Protein AF-A0A0S8KGI4-F1 (afdb_monomer_lite)

Secondary structure (DSSP, 8-state):
-HHHHHHHHHHHHHGGGGGHHHH-HHHHHHHHHHHSTT-HHHIIIIII-THHHHHHHHHHHHH-GGG----TTHHHHHHHHTTS-TTT-TT----HHHHHHHHTTT--SSS-------HHHHHHHHHH-GGGHHHHHHHHHHHHHHHHHHHHT--TT-GGGGGHHHHHHHHHHHTTS-HHHHHHHHHHHHHHHHHHHHHHS----------

pLDDT: mean 84.98, std 12.4, range [42.56, 97.88]

Foldseek 3Di:
DLVCQLLVQLCVVPPPVSNVVVPDPVVVVVVCPPPVRRDSCCSCCVVVVLVVVLVLLLCLCVVPVPQADAQQCVLVVCLVCVPPDCVRVVPDDDRVVQVLSCSSVVNDDDVRTDPDFNAQQRNLCNHPNNVRNVVSVVVLVVVVVVVVVCVVPDDPPQLCVLCVVLVVVLSVCRRPGGSSVSVVSCCVVVVVSVVCCVVVPDDDDDDPPDD

Sequence (211 aa):
VFIFTHLYNYRKALGPEGWKAFYSAEVRRSLSFERGVASPVATLLGDYARAQVHAFLLYRLVAFPDEYEPIKGASYGMAVLRFVPRAIWKNKPLNPKVAAGSAIQGYVGISERSKRQYGLAGEAMLNFSYYGIIPAFAVFGMFLGWFRKKLATMAPTDDRFFLLPLLIWACAFTVNMELDNIIFNVLRLGVLPFMVIYFASVKTPFVSSEL

Structure (mmCIF, N/CA/C/O backbone):
data_AF-A0A0S8KGI4-F1
#
_entry.id   AF-A0A0S8KGI4-F1
#
loop_
_atom_site.group_PDB
_atom_site.id
_atom_site.type_symbol
_atom_site.label_atom_id
_atom_site.label_alt_id
_atom_site.label_comp_id
_atom_site.label_asym_id
_atom_site.label_entity_id
_atom_site.label_seq_id
_atom_site.pdbx_PDB_ins_code
_atom_site.Cartn_x
_atom_site.Cartn_y
_atom_site.Cartn_z
_atom_site.occupancy
_atom_site.B_iso_or_equiv
_atom_site.auth_seq_id
_atom_site.auth_comp_id
_atom_site.auth_asym_id
_atom_site.auth_atom_id
_atom_site.pdbx_PDB_model_num
ATOM 1 N N . VAL A 1 1 ? 9.814 -17.239 8.615 1.00 69.19 1 VAL A N 1
ATOM 2 C CA . VAL A 1 1 ? 9.370 -16.370 7.492 1.00 69.19 1 VAL A CA 1
ATOM 3 C C . VAL A 1 1 ? 10.346 -16.421 6.322 1.00 69.19 1 VAL A C 1
ATOM 5 O O . VAL A 1 1 ? 9.934 -16.861 5.264 1.00 69.19 1 VAL A O 1
ATOM 8 N N . PHE A 1 2 ? 11.630 -16.089 6.508 1.00 76.25 2 PHE A N 1
ATOM 9 C CA . PHE A 1 2 ? 12.635 -16.117 5.432 1.00 76.25 2 PHE A CA 1
ATOM 10 C C . PHE A 1 2 ? 12.700 -17.443 4.649 1.00 76.25 2 PHE A C 1
ATOM 12 O O . PHE A 1 2 ? 12.591 -17.433 3.428 1.00 76.25 2 PHE A O 1
ATOM 19 N N . ILE A 1 3 ? 12.795 -18.580 5.351 1.00 80.62 3 ILE A N 1
ATOM 20 C CA . ILE A 1 3 ? 12.836 -19.922 4.735 1.00 80.62 3 ILE A CA 1
ATOM 21 C C . ILE A 1 3 ? 11.607 -20.159 3.852 1.00 80.62 3 ILE A C 1
ATOM 23 O O . ILE A 1 3 ? 11.730 -20.617 2.720 1.00 80.62 3 ILE A O 1
ATOM 27 N N . PHE A 1 4 ? 10.423 -19.797 4.352 1.00 81.31 4 PHE A N 1
ATOM 28 C CA . PHE A 1 4 ? 9.185 -19.920 3.594 1.00 81.31 4 PHE A CA 1
ATOM 29 C C . PHE A 1 4 ? 9.209 -19.037 2.342 1.00 81.31 4 PHE A C 1
ATOM 31 O O . PHE A 1 4 ? 8.949 -19.546 1.262 1.00 81.31 4 PHE A O 1
ATOM 38 N N . THR A 1 5 ? 9.565 -17.753 2.457 1.00 76.19 5 THR A N 1
ATOM 39 C CA . THR A 1 5 ? 9.639 -16.821 1.316 1.00 76.19 5 THR A CA 1
ATOM 40 C C . THR A 1 5 ? 10.623 -17.313 0.255 1.00 76.19 5 THR A C 1
ATOM 42 O O . THR A 1 5 ? 10.292 -17.367 -0.928 1.00 76.19 5 THR A O 1
ATOM 45 N N . HIS A 1 6 ? 11.805 -17.748 0.690 1.00 78.94 6 HIS A N 1
ATOM 46 C CA . HIS A 1 6 ? 12.847 -18.276 -0.180 1.00 78.94 6 HIS A CA 1
ATOM 47 C C . HIS A 1 6 ? 12.374 -19.513 -0.956 1.00 78.94 6 HIS A C 1
ATOM 49 O O . HIS A 1 6 ? 12.499 -19.565 -2.177 1.00 78.94 6 HIS A O 1
ATOM 55 N N . LEU A 1 7 ? 11.769 -20.488 -0.271 1.00 79.88 7 LEU A N 1
ATOM 56 C CA . LEU A 1 7 ? 11.254 -21.701 -0.911 1.00 79.88 7 LEU A CA 1
ATOM 57 C C . LEU A 1 7 ? 10.012 -21.421 -1.775 1.00 79.88 7 LEU A C 1
ATOM 59 O O . LEU A 1 7 ? 9.840 -22.002 -2.846 1.00 79.88 7 LEU A O 1
ATOM 63 N N . TYR A 1 8 ? 9.167 -20.480 -1.359 1.00 78.56 8 TYR A N 1
ATOM 64 C CA . TYR A 1 8 ? 7.980 -20.070 -2.102 1.00 78.56 8 TYR A CA 1
ATOM 65 C C . TYR A 1 8 ? 8.322 -19.411 -3.445 1.00 78.56 8 TYR A C 1
ATOM 67 O O . TYR A 1 8 ? 7.565 -19.563 -4.407 1.00 78.56 8 TYR A O 1
ATOM 75 N N . ASN A 1 9 ? 9.471 -18.739 -3.556 1.00 76.81 9 ASN A N 1
ATOM 76 C CA . ASN A 1 9 ? 9.931 -18.169 -4.824 1.00 76.81 9 ASN A CA 1
ATOM 77 C C . ASN A 1 9 ? 10.143 -19.234 -5.908 1.00 76.81 9 ASN A C 1
ATOM 79 O O . ASN A 1 9 ? 9.780 -18.993 -7.060 1.00 76.81 9 ASN A O 1
ATOM 83 N N . TYR A 1 10 ? 10.592 -20.442 -5.547 1.00 78.75 10 TYR A N 1
ATOM 84 C CA . TYR A 1 10 ? 10.676 -21.567 -6.486 1.00 78.75 10 TYR A CA 1
ATOM 85 C C . TYR A 1 10 ? 9.293 -21.980 -6.998 1.00 78.75 10 TYR A C 1
ATOM 87 O O . TYR A 1 10 ? 9.090 -22.103 -8.206 1.00 78.75 10 TYR A O 1
ATOM 95 N N . ARG A 1 11 ? 8.304 -22.108 -6.102 1.00 82.31 11 ARG A N 1
ATOM 96 C CA . ARG A 1 11 ? 6.903 -22.376 -6.477 1.00 82.31 11 ARG A CA 1
ATOM 97 C C . ARG A 1 11 ? 6.327 -21.272 -7.361 1.00 82.31 11 ARG A C 1
ATOM 99 O O . ARG A 1 11 ? 5.576 -21.546 -8.291 1.00 82.31 11 ARG A O 1
ATOM 106 N N . LYS A 1 12 ? 6.638 -20.009 -7.070 1.00 74.81 12 LYS A N 1
ATOM 107 C CA . LYS A 1 12 ? 6.145 -18.859 -7.840 1.00 74.81 12 LYS A CA 1
ATOM 108 C C . LYS A 1 12 ? 6.751 -18.809 -9.246 1.00 74.81 12 LYS A C 1
ATOM 110 O O . LYS A 1 12 ? 6.055 -18.409 -10.174 1.00 74.81 12 LYS A O 1
ATOM 115 N N . ALA A 1 13 ? 8.009 -19.218 -9.399 1.00 72.38 13 ALA A N 1
ATOM 116 C CA . ALA A 1 13 ? 8.719 -19.223 -10.675 1.00 72.38 13 ALA A CA 1
ATOM 117 C C . ALA A 1 13 ? 8.385 -20.437 -11.561 1.00 72.38 13 ALA A C 1
ATOM 119 O O . ALA A 1 13 ? 8.338 -20.297 -12.780 1.00 72.38 13 ALA A O 1
ATOM 120 N N . LEU A 1 14 ? 8.157 -21.612 -10.963 1.00 71.00 14 LEU A N 1
ATOM 121 C CA . LEU A 1 14 ? 8.025 -22.892 -11.679 1.00 71.00 14 LEU A CA 1
ATOM 122 C C . LEU A 1 14 ? 6.639 -23.535 -11.567 1.00 71.00 14 LEU A C 1
ATOM 124 O O . LEU A 1 14 ? 6.414 -24.628 -12.081 1.00 71.00 14 LEU A O 1
ATOM 128 N N . GLY A 1 15 ? 5.702 -22.888 -10.877 1.00 76.25 15 GLY A N 1
ATOM 129 C CA . GLY A 1 15 ? 4.387 -23.463 -10.635 1.00 76.25 15 GLY A CA 1
ATOM 130 C C . GLY A 1 15 ? 4.468 -24.701 -9.726 1.00 76.25 15 GLY A C 1
ATOM 131 O O . GLY A 1 15 ? 5.238 -24.696 -8.760 1.00 76.25 15 GLY A O 1
ATOM 132 N N . PRO A 1 16 ? 3.668 -25.752 -9.980 1.00 80.56 16 PRO A N 1
ATOM 133 C CA . PRO A 1 16 ? 3.627 -26.951 -9.136 1.00 80.56 16 PRO A CA 1
ATOM 134 C C . PRO A 1 16 ? 4.983 -27.660 -8.990 1.00 80.56 16 PRO A C 1
ATOM 136 O O . PRO A 1 16 ? 5.306 -28.149 -7.911 1.00 80.56 16 PRO A O 1
ATOM 139 N N . GLU A 1 17 ? 5.821 -27.648 -10.027 1.00 78.00 17 GLU A N 1
ATOM 140 C CA . GLU A 1 17 ? 7.142 -28.294 -10.008 1.00 78.00 17 GLU A CA 1
ATOM 141 C C . GLU A 1 17 ? 8.118 -27.639 -9.019 1.00 78.00 17 GLU A C 1
ATOM 143 O O . GLU A 1 17 ? 9.028 -28.286 -8.501 1.00 78.00 17 GLU A O 1
ATOM 148 N N . GLY A 1 18 ? 7.889 -26.368 -8.670 1.00 77.00 18 GLY A N 1
ATOM 149 C CA . GLY A 1 18 ? 8.700 -25.649 -7.691 1.00 77.00 18 GLY A CA 1
ATOM 150 C C . GLY A 1 18 ? 8.607 -26.207 -6.266 1.00 77.00 18 GLY A C 1
ATOM 151 O O . GLY A 1 18 ? 9.462 -25.891 -5.442 1.00 77.00 18 GLY A O 1
ATOM 152 N N . TRP A 1 19 ? 7.635 -27.079 -5.965 1.00 83.94 19 TRP A N 1
ATOM 153 C CA . TRP A 1 19 ? 7.581 -27.789 -4.682 1.00 83.94 19 TRP A CA 1
ATOM 154 C C . TRP A 1 19 ? 8.764 -28.737 -4.481 1.00 83.94 19 TRP A C 1
ATOM 156 O O . TRP A 1 19 ? 9.194 -28.930 -3.346 1.00 83.94 19 TRP A O 1
ATOM 166 N N . LYS A 1 20 ? 9.361 -29.256 -5.564 1.00 84.38 20 LYS A N 1
ATOM 167 C CA . LYS A 1 20 ? 10.558 -30.111 -5.501 1.00 84.38 20 LYS A CA 1
ATOM 168 C C . LYS A 1 20 ? 11.751 -29.412 -4.850 1.00 84.38 20 LYS A C 1
ATOM 170 O O . LYS A 1 20 ? 12.583 -30.063 -4.222 1.00 84.38 20 LYS A O 1
ATOM 175 N N . ALA A 1 21 ? 11.793 -28.080 -4.898 1.00 79.94 21 ALA A N 1
ATOM 176 C CA . ALA A 1 21 ? 12.817 -27.284 -4.232 1.00 79.94 21 ALA A CA 1
ATOM 177 C C . ALA A 1 21 ? 12.737 -27.333 -2.695 1.00 79.94 21 ALA A C 1
ATOM 179 O O . ALA A 1 21 ? 13.708 -26.964 -2.037 1.00 79.94 21 ALA A O 1
ATOM 180 N N . PHE A 1 22 ? 11.631 -27.793 -2.094 1.00 82.75 22 PHE A N 1
ATOM 181 C CA . PHE A 1 22 ? 11.536 -27.956 -0.637 1.00 82.75 22 PHE A CA 1
ATOM 182 C C . PHE A 1 22 ? 12.369 -29.146 -0.149 1.00 82.75 22 PHE A C 1
ATOM 184 O O . PHE A 1 22 ? 13.014 -29.050 0.894 1.00 82.75 22 PHE A O 1
ATOM 191 N N . TYR A 1 23 ? 12.428 -30.227 -0.927 1.00 86.38 23 TYR A N 1
ATOM 192 C CA . TYR A 1 23 ? 13.055 -31.487 -0.516 1.00 86.38 23 TYR A CA 1
ATOM 193 C C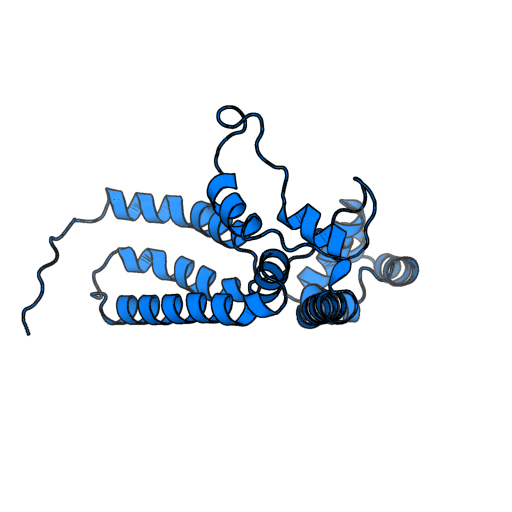 . TYR A 1 23 ? 14.275 -31.903 -1.352 1.00 86.38 23 TYR A C 1
ATOM 195 O O . TYR A 1 23 ? 15.016 -32.776 -0.914 1.00 86.38 23 TYR A O 1
ATOM 203 N N . SER A 1 24 ? 14.566 -31.257 -2.488 1.00 83.44 24 SER A N 1
ATOM 204 C CA . SER A 1 24 ? 15.774 -31.530 -3.284 1.00 83.44 24 SER A CA 1
ATOM 205 C C . SER A 1 24 ? 16.757 -30.355 -3.285 1.00 83.44 24 SER A C 1
ATOM 207 O O . SER A 1 24 ? 16.462 -29.258 -3.766 1.00 83.44 24 SER A O 1
ATOM 209 N N . ALA A 1 25 ? 17.964 -30.594 -2.764 1.00 80.62 25 ALA A N 1
ATOM 210 C CA . ALA A 1 25 ? 19.067 -29.631 -2.801 1.00 80.62 25 ALA A CA 1
ATOM 211 C C . ALA A 1 25 ? 19.641 -29.436 -4.215 1.00 80.62 25 ALA A C 1
ATOM 213 O O . ALA A 1 25 ? 20.129 -28.354 -4.539 1.00 80.62 25 ALA A O 1
ATOM 214 N N . GLU A 1 26 ? 19.543 -30.458 -5.060 1.00 79.38 26 GLU A N 1
ATOM 215 C CA . GLU A 1 26 ? 20.011 -30.441 -6.446 1.00 79.38 26 GLU A CA 1
ATOM 216 C C . GLU A 1 26 ? 19.125 -29.557 -7.331 1.00 79.38 26 GLU A C 1
ATOM 218 O O . GLU A 1 26 ? 19.624 -28.722 -8.089 1.00 79.38 26 GLU A O 1
ATOM 223 N N . VAL A 1 27 ? 17.806 -29.634 -7.131 1.00 75.19 27 VAL A N 1
ATOM 224 C CA . VAL A 1 27 ? 16.827 -28.733 -7.758 1.00 75.19 27 VAL A CA 1
ATOM 225 C C . VAL A 1 27 ? 17.090 -27.283 -7.339 1.00 75.19 27 VAL A C 1
ATOM 227 O O . VAL A 1 27 ? 17.101 -26.388 -8.178 1.00 75.19 27 VAL A O 1
ATOM 230 N N . ARG A 1 28 ? 17.398 -27.021 -6.060 1.00 78.88 28 ARG A N 1
ATOM 231 C CA . ARG A 1 28 ? 17.759 -25.662 -5.610 1.00 78.88 28 ARG A CA 1
ATOM 232 C C . ARG A 1 28 ? 19.034 -25.136 -6.277 1.00 78.88 28 ARG A C 1
ATOM 234 O O . ARG A 1 28 ? 19.069 -23.965 -6.656 1.00 78.88 28 ARG A O 1
ATOM 241 N N . ARG A 1 29 ? 20.070 -25.971 -6.427 1.00 74.19 29 ARG A N 1
ATOM 242 C CA . ARG A 1 29 ? 21.352 -25.572 -7.040 1.00 74.19 29 ARG A CA 1
ATOM 243 C C . ARG A 1 29 ? 21.228 -25.291 -8.535 1.00 74.19 29 ARG A C 1
ATOM 245 O O . ARG A 1 29 ? 21.641 -24.218 -8.963 1.00 74.19 29 ARG A O 1
ATOM 252 N N . SER A 1 30 ? 20.632 -26.208 -9.295 1.00 70.69 30 SER A N 1
ATOM 253 C CA . SER A 1 30 ? 20.430 -26.051 -10.746 1.00 70.69 30 SER A CA 1
ATOM 254 C C . SER A 1 30 ? 19.624 -24.789 -11.071 1.00 70.69 30 SER A C 1
ATOM 256 O O . SER A 1 30 ? 20.034 -23.965 -11.884 1.00 70.69 30 SER A O 1
ATOM 258 N N . LEU A 1 31 ? 18.534 -24.558 -10.337 1.00 65.94 31 LEU A N 1
ATOM 259 C CA . LEU A 1 31 ? 17.631 -23.433 -10.581 1.00 65.94 31 LEU A CA 1
ATOM 260 C C . LEU A 1 31 ? 18.152 -22.079 -10.083 1.00 65.94 31 LEU A C 1
ATO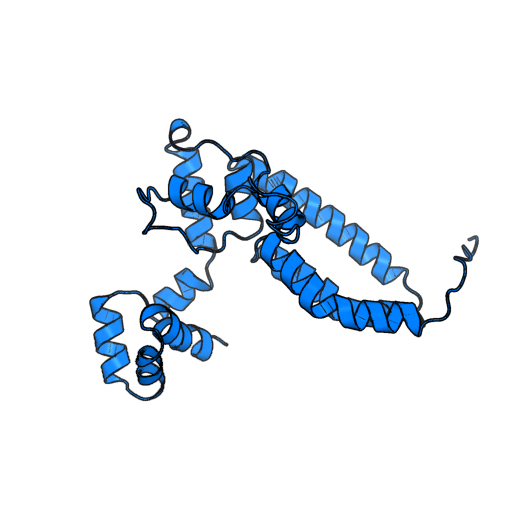M 262 O O . LEU A 1 31 ? 17.816 -21.041 -10.658 1.00 65.94 31 LEU A O 1
ATOM 266 N N . SER A 1 32 ? 18.957 -22.066 -9.015 1.00 64.12 32 SER A N 1
ATOM 267 C CA . SER A 1 32 ? 19.620 -20.837 -8.559 1.00 64.12 32 SER A CA 1
ATOM 268 C C . SER A 1 32 ? 20.620 -20.328 -9.596 1.00 64.12 32 SER A C 1
ATOM 270 O O . SER A 1 32 ? 20.739 -19.116 -9.772 1.00 64.12 32 SER A O 1
ATOM 272 N N . PHE A 1 33 ? 21.301 -21.247 -10.286 1.00 56.72 33 PHE A N 1
ATOM 273 C CA . PHE A 1 33 ? 22.335 -20.940 -11.270 1.00 56.72 33 PHE A CA 1
ATOM 274 C C . PHE A 1 33 ? 21.750 -20.504 -12.621 1.00 56.72 33 PHE A C 1
ATOM 276 O O . PHE A 1 33 ? 22.180 -19.496 -13.168 1.00 56.72 33 PHE A O 1
ATOM 283 N N . GLU A 1 34 ? 20.724 -21.194 -13.131 1.00 56.53 34 GLU A N 1
ATOM 284 C CA . GLU A 1 34 ? 20.170 -20.901 -14.464 1.00 56.53 34 GLU A CA 1
ATOM 285 C C . GLU A 1 34 ? 19.343 -19.613 -14.546 1.00 56.53 34 GLU A C 1
ATOM 287 O O . GLU A 1 34 ? 19.206 -19.042 -15.626 1.00 56.53 34 GLU A O 1
ATOM 292 N N . ARG A 1 35 ? 18.730 -19.164 -13.441 1.00 55.16 35 ARG A N 1
ATOM 293 C CA . ARG A 1 35 ? 17.744 -18.069 -13.503 1.00 55.16 35 ARG A CA 1
ATOM 294 C C . ARG A 1 35 ? 17.973 -16.925 -12.528 1.00 55.16 35 ARG A C 1
ATOM 296 O O . ARG A 1 35 ? 17.282 -15.922 -12.648 1.00 55.16 35 ARG A O 1
ATOM 303 N N . GLY A 1 36 ? 18.859 -17.044 -11.535 1.00 57.47 36 GLY A N 1
ATOM 304 C CA . GLY A 1 36 ? 19.086 -15.992 -10.525 1.00 57.47 36 GLY A CA 1
ATOM 305 C C . GLY A 1 36 ? 17.866 -15.638 -9.649 1.00 57.47 36 GLY A C 1
ATOM 306 O O . GLY A 1 36 ? 17.954 -14.780 -8.774 1.00 57.47 36 GLY A O 1
ATOM 307 N N . VAL A 1 37 ? 16.723 -16.307 -9.845 1.00 55.19 37 VAL A N 1
ATOM 308 C CA . VAL A 1 37 ? 15.406 -15.955 -9.277 1.00 55.19 37 VAL A CA 1
ATOM 309 C C . VAL A 1 37 ? 15.239 -16.418 -7.823 1.00 55.19 37 VAL A C 1
ATOM 311 O O . VAL A 1 37 ? 14.332 -15.963 -7.132 1.00 55.19 37 VAL A O 1
ATOM 314 N N . ALA A 1 38 ? 16.107 -17.301 -7.325 1.00 61.75 38 ALA A N 1
ATOM 315 C CA . ALA A 1 38 ? 15.880 -17.976 -6.049 1.00 61.75 38 ALA A CA 1
ATOM 316 C C . ALA A 1 38 ? 17.142 -18.137 -5.186 1.00 61.75 38 ALA A C 1
ATOM 318 O O . ALA A 1 38 ? 17.273 -19.108 -4.448 1.00 61.75 38 ALA A O 1
ATOM 319 N N . SER A 1 39 ? 18.067 -17.175 -5.245 1.00 70.81 39 SER A N 1
ATOM 320 C CA . SER A 1 39 ? 19.171 -17.084 -4.279 1.00 70.81 39 SER A CA 1
ATOM 321 C C . SER A 1 39 ? 18.675 -16.525 -2.930 1.00 70.81 39 SER A C 1
ATOM 323 O O . SER A 1 39 ? 17.783 -15.667 -2.916 1.00 70.81 39 SER A O 1
ATOM 325 N N . PRO A 1 40 ? 19.247 -16.946 -1.782 1.00 71.31 40 PRO A N 1
ATOM 326 C CA . PRO A 1 40 ? 19.012 -16.300 -0.488 1.00 71.31 40 PRO A CA 1
ATOM 327 C C . PRO A 1 40 ? 19.258 -14.788 -0.544 1.00 71.31 40 PRO A C 1
ATOM 329 O O . PRO A 1 40 ? 18.479 -14.015 0.009 1.00 71.31 40 PRO A O 1
ATOM 332 N N . VAL A 1 41 ? 20.284 -14.370 -1.295 1.00 71.38 41 VAL A N 1
ATOM 333 C CA . VAL A 1 41 ? 20.623 -12.960 -1.528 1.00 71.38 41 VAL A CA 1
ATOM 334 C C . VAL A 1 41 ? 19.541 -12.272 -2.353 1.00 71.38 41 VAL A C 1
ATOM 336 O O . VAL A 1 41 ? 19.094 -11.198 -1.979 1.00 71.38 41 VAL A O 1
ATOM 339 N N . ALA A 1 42 ? 19.051 -12.906 -3.421 1.00 67.81 42 ALA A N 1
ATOM 340 C CA . ALA A 1 42 ? 17.948 -12.366 -4.219 1.00 67.81 42 ALA A CA 1
ATOM 341 C C . ALA A 1 42 ? 16.642 -12.264 -3.409 1.00 67.81 42 ALA A C 1
ATOM 343 O O . ALA A 1 42 ? 15.868 -11.336 -3.602 1.00 67.81 42 ALA A O 1
ATOM 344 N N . THR A 1 43 ? 16.415 -13.172 -2.456 1.00 69.88 43 THR A N 1
ATOM 345 C CA . THR A 1 43 ? 15.257 -13.108 -1.550 1.00 69.88 43 THR A CA 1
ATOM 346 C C . THR A 1 43 ? 15.418 -11.963 -0.540 1.00 69.88 43 THR A C 1
ATOM 348 O O . THR A 1 43 ? 14.503 -11.168 -0.355 1.00 69.88 43 THR A O 1
ATOM 351 N N . LEU A 1 44 ? 16.592 -11.827 0.088 1.00 68.94 44 LEU A N 1
ATOM 352 C CA . LEU A 1 44 ? 16.890 -10.740 1.032 1.00 68.94 44 LEU A CA 1
ATOM 353 C C . LEU A 1 44 ? 16.879 -9.362 0.360 1.00 68.94 44 LEU A C 1
ATOM 355 O O . LEU A 1 44 ? 16.254 -8.431 0.854 1.00 68.94 44 LEU A O 1
ATOM 359 N N . LEU A 1 45 ? 17.548 -9.223 -0.777 1.00 66.25 45 LEU A N 1
ATOM 360 C CA . LEU A 1 45 ? 17.699 -7.940 -1.454 1.00 66.25 45 LEU A CA 1
ATOM 361 C C . LEU A 1 45 ? 16.525 -7.611 -2.383 1.00 66.25 45 LEU A C 1
ATOM 363 O O . LEU A 1 45 ? 16.157 -6.452 -2.509 1.00 66.25 45 LEU A O 1
ATOM 367 N N . GLY A 1 46 ? 15.904 -8.608 -3.008 1.00 63.16 46 GLY A N 1
ATOM 368 C CA . GLY A 1 46 ? 14.782 -8.396 -3.921 1.00 63.16 46 GLY A CA 1
ATOM 369 C C . GLY A 1 46 ? 13.434 -8.290 -3.209 1.00 63.16 46 GLY A C 1
ATOM 370 O O . GLY A 1 46 ? 12.683 -7.341 -3.448 1.00 63.16 46 GLY A O 1
ATOM 371 N N . ASP A 1 47 ? 13.112 -9.245 -2.329 1.00 63.22 47 ASP A N 1
ATOM 372 C CA . ASP A 1 47 ? 11.799 -9.282 -1.671 1.00 63.22 47 ASP A CA 1
ATOM 373 C C . ASP A 1 47 ? 11.757 -8.456 -0.382 1.00 63.22 47 ASP A C 1
ATOM 375 O O . ASP A 1 47 ? 10.744 -7.798 -0.128 1.00 63.22 47 ASP A O 1
ATOM 379 N N . TYR A 1 48 ? 12.838 -8.456 0.411 1.00 59.72 48 TYR A N 1
ATOM 380 C CA . TYR A 1 48 ? 12.889 -7.703 1.671 1.00 59.72 48 TYR A CA 1
ATOM 381 C C . TYR A 1 48 ? 13.457 -6.283 1.516 1.00 59.72 48 TYR A C 1
ATOM 383 O O . TYR A 1 48 ? 12.950 -5.369 2.167 1.00 59.72 48 TYR A O 1
ATOM 391 N N . ALA A 1 49 ? 14.436 -6.041 0.636 1.00 61.72 49 ALA A N 1
ATOM 392 C CA . ALA A 1 49 ? 14.973 -4.695 0.418 1.00 61.72 49 ALA A CA 1
ATOM 393 C C . ALA A 1 49 ? 14.228 -3.954 -0.710 1.00 61.72 49 ALA A C 1
ATOM 395 O O . ALA A 1 49 ? 14.705 -3.788 -1.831 1.00 61.72 49 ALA A O 1
ATOM 396 N N . ARG A 1 50 ? 13.050 -3.405 -0.378 1.00 74.38 50 ARG A N 1
ATOM 397 C CA . ARG A 1 50 ? 12.297 -2.479 -1.257 1.00 74.38 50 ARG A CA 1
ATOM 398 C C . ARG A 1 50 ? 13.118 -1.279 -1.743 1.00 74.38 50 ARG A C 1
ATOM 400 O O . ARG A 1 50 ? 12.806 -0.713 -2.790 1.00 74.38 50 ARG A O 1
ATOM 407 N N . ALA A 1 51 ? 14.192 -0.953 -1.025 1.00 77.00 51 ALA A N 1
ATOM 408 C CA . ALA A 1 51 ? 15.148 0.089 -1.365 1.00 77.00 51 ALA A CA 1
ATOM 409 C C . ALA A 1 51 ? 15.697 -0.030 -2.796 1.00 77.00 51 ALA A C 1
ATOM 411 O O . ALA A 1 51 ? 15.866 0.994 -3.443 1.00 77.00 51 ALA A O 1
ATOM 412 N N . GLN A 1 52 ? 15.916 -1.239 -3.332 1.00 78.75 52 GLN A N 1
ATOM 413 C CA . GLN A 1 52 ? 16.435 -1.390 -4.700 1.00 78.75 52 GLN A CA 1
ATOM 414 C C . GLN A 1 52 ? 15.427 -0.936 -5.758 1.00 78.75 52 GLN A C 1
ATOM 416 O O . GLN A 1 52 ? 15.781 -0.222 -6.694 1.00 78.75 52 GLN A O 1
ATOM 421 N N . VAL A 1 53 ? 14.154 -1.312 -5.596 1.00 84.56 53 VAL A N 1
ATOM 422 C CA . VAL A 1 53 ? 13.088 -0.887 -6.512 1.00 84.56 53 VAL A CA 1
ATOM 423 C C . VAL A 1 53 ? 12.883 0.621 -6.407 1.00 84.56 53 VAL A C 1
ATOM 425 O O . VAL A 1 53 ? 12.753 1.284 -7.429 1.00 84.56 53 VAL A O 1
ATOM 428 N N . HIS A 1 54 ? 12.892 1.177 -5.193 1.00 90.31 54 HIS A N 1
ATOM 429 C CA . HIS A 1 54 ? 12.761 2.622 -4.990 1.00 90.31 54 HIS A CA 1
ATOM 430 C C . HIS A 1 54 ? 13.942 3.404 -5.563 1.00 90.31 54 HIS A C 1
ATOM 432 O O . HIS A 1 54 ? 13.717 4.401 -6.238 1.00 90.31 54 HIS A O 1
ATOM 438 N N . ALA A 1 55 ? 15.172 2.930 -5.361 1.00 90.06 55 ALA A N 1
ATOM 439 C CA . ALA A 1 55 ? 16.372 3.539 -5.926 1.00 90.06 55 ALA A CA 1
ATOM 440 C C . ALA A 1 55 ? 16.349 3.503 -7.457 1.00 90.06 55 ALA A C 1
ATOM 442 O O . ALA A 1 55 ? 16.662 4.503 -8.093 1.00 90.06 55 ALA A O 1
ATOM 443 N N . PHE A 1 56 ? 15.913 2.389 -8.054 1.00 90.12 56 PHE A N 1
ATOM 444 C CA . PHE A 1 56 ? 15.761 2.287 -9.503 1.00 90.12 56 PHE A CA 1
ATOM 445 C C . PHE A 1 56 ? 14.683 3.236 -10.045 1.00 90.12 56 PHE A C 1
ATOM 447 O O . PHE A 1 56 ? 14.917 3.910 -11.045 1.00 90.12 56 PHE A O 1
ATOM 454 N N . LEU A 1 57 ? 13.517 3.318 -9.388 1.00 92.56 57 LEU A N 1
ATOM 455 C CA . LEU A 1 57 ? 12.472 4.275 -9.768 1.00 92.56 57 LEU A CA 1
ATOM 456 C C . LEU A 1 57 ? 13.002 5.708 -9.705 1.00 92.56 57 LEU A C 1
ATOM 458 O O . LEU A 1 57 ? 12.853 6.450 -10.668 1.00 92.56 57 LEU A O 1
ATOM 462 N N . LEU A 1 58 ? 13.652 6.073 -8.600 1.00 94.62 58 LEU A N 1
ATOM 463 C CA . LEU A 1 58 ? 14.224 7.402 -8.421 1.00 94.62 58 LEU A CA 1
ATOM 464 C C . LEU A 1 58 ? 15.279 7.704 -9.490 1.00 94.62 58 LEU A C 1
ATOM 466 O O . LEU A 1 58 ? 15.227 8.761 -10.106 1.00 94.62 58 LEU A O 1
ATOM 470 N N . TYR A 1 59 ? 16.183 6.759 -9.760 1.00 94.44 59 TYR A N 1
ATOM 471 C CA . TYR A 1 59 ? 17.174 6.879 -10.826 1.00 94.44 59 TYR A CA 1
ATOM 472 C C . TYR A 1 59 ? 16.515 7.151 -12.181 1.00 94.44 59 TYR A C 1
ATOM 474 O O . TYR A 1 59 ? 16.898 8.103 -12.853 1.00 94.44 59 TYR A O 1
ATOM 482 N N . ARG A 1 60 ? 15.495 6.373 -12.565 1.00 93.62 60 ARG A N 1
ATOM 483 C CA . ARG A 1 60 ? 14.790 6.567 -13.842 1.00 93.62 60 ARG A CA 1
ATOM 484 C C . ARG A 1 60 ? 14.097 7.925 -13.916 1.00 93.62 60 ARG A C 1
ATOM 486 O O . ARG A 1 60 ? 14.221 8.598 -14.928 1.00 93.62 60 ARG A O 1
ATOM 493 N N . LEU A 1 61 ? 13.434 8.344 -12.839 1.00 94.62 61 LEU A N 1
ATOM 494 C CA . LEU A 1 61 ? 12.729 9.629 -12.774 1.00 94.62 61 LEU A CA 1
ATOM 495 C C . LEU A 1 61 ? 13.664 10.843 -12.815 1.00 94.62 61 LEU A C 1
ATOM 497 O O . LEU A 1 61 ? 13.245 11.905 -13.263 1.00 94.62 61 LEU A O 1
ATOM 501 N N . VAL A 1 62 ? 14.896 10.707 -12.319 1.00 95.69 62 VAL A N 1
ATOM 502 C CA . VAL A 1 62 ? 15.872 11.806 -12.257 1.00 95.69 62 VAL A CA 1
ATOM 503 C C . VAL A 1 62 ? 16.758 11.849 -13.499 1.00 95.69 62 VAL A C 1
ATOM 505 O O . VAL A 1 62 ? 16.989 12.923 -14.040 1.00 95.69 62 VAL A O 1
ATOM 508 N N . ALA A 1 63 ? 17.267 10.701 -13.951 1.00 95.31 63 ALA A N 1
ATOM 509 C CA . ALA A 1 63 ? 18.182 10.632 -15.089 1.00 95.31 63 ALA A CA 1
ATOM 510 C C . ALA A 1 63 ? 17.458 10.732 -16.440 1.00 95.31 63 ALA A C 1
ATOM 512 O O . ALA A 1 63 ? 18.047 11.208 -17.405 1.00 95.31 63 ALA A O 1
ATOM 513 N N . PHE A 1 64 ? 16.195 10.297 -16.502 1.00 93.75 64 PHE A N 1
ATOM 514 C CA . PHE A 1 64 ? 15.393 10.259 -17.727 1.00 93.75 64 PHE A CA 1
ATOM 515 C C . PHE A 1 64 ? 13.987 10.840 -17.485 1.00 93.75 64 PHE A C 1
ATOM 517 O O . PHE A 1 64 ? 12.990 10.124 -17.619 1.00 93.75 64 PHE A O 1
ATOM 524 N N . PRO A 1 65 ? 13.878 12.125 -17.097 1.00 90.69 65 PRO A N 1
ATOM 525 C CA . PRO A 1 65 ? 12.600 12.732 -16.715 1.00 90.69 65 PRO A CA 1
ATOM 526 C C . PRO A 1 65 ? 11.565 12.722 -17.850 1.00 90.69 65 PRO A C 1
ATOM 528 O O . PRO A 1 65 ? 10.371 12.619 -17.578 1.00 90.69 65 PRO A O 1
ATOM 531 N N . ASP A 1 66 ? 12.015 12.759 -19.106 1.00 91.56 66 ASP A N 1
ATOM 532 C CA . ASP A 1 66 ? 11.148 12.786 -20.290 1.00 91.56 66 ASP A CA 1
ATOM 533 C C . ASP A 1 66 ? 10.685 11.389 -20.748 1.00 91.56 66 ASP A C 1
ATOM 535 O O . ASP A 1 66 ? 9.806 11.272 -21.600 1.00 91.56 66 ASP A O 1
ATOM 539 N N . GLU A 1 67 ? 11.239 10.306 -20.186 1.00 89.69 67 GLU A N 1
ATOM 540 C CA . GLU A 1 67 ? 10.897 8.928 -20.578 1.00 89.69 67 GLU A CA 1
ATOM 541 C C . GLU A 1 67 ? 9.694 8.346 -19.815 1.00 89.69 67 GLU A C 1
ATOM 543 O O . GLU A 1 67 ? 9.229 7.247 -20.129 1.00 89.69 67 GLU A O 1
ATOM 548 N N . TYR A 1 68 ? 9.182 9.043 -18.796 1.00 92.19 68 TYR A N 1
ATOM 549 C CA . TYR A 1 68 ? 8.067 8.566 -17.981 1.00 92.19 68 TYR A CA 1
ATOM 550 C C . TYR A 1 68 ? 7.072 9.679 -17.650 1.00 92.19 68 TYR A C 1
ATOM 552 O O . TYR A 1 68 ? 7.397 10.624 -16.935 1.00 92.19 68 TYR A O 1
ATOM 560 N N . GLU A 1 69 ? 5.816 9.512 -18.074 1.00 92.94 69 GLU A N 1
ATOM 561 C CA . GLU A 1 69 ? 4.725 10.390 -17.648 1.00 92.94 69 GLU A CA 1
ATOM 562 C C . GLU A 1 69 ? 4.052 9.847 -16.369 1.00 92.94 69 GLU A C 1
ATOM 564 O O . GLU A 1 69 ? 3.536 8.721 -16.367 1.00 92.94 69 GLU A O 1
ATOM 569 N N . PRO A 1 70 ? 3.995 10.629 -15.272 1.00 94.69 70 PRO A N 1
ATOM 570 C CA . PRO A 1 70 ? 3.285 10.229 -14.064 1.00 94.69 70 PRO A CA 1
ATOM 571 C C . PRO A 1 70 ? 1.787 10.015 -14.303 1.00 94.69 70 PRO A C 1
ATOM 573 O O . PRO A 1 70 ? 1.129 10.791 -14.993 1.00 94.69 70 PRO A O 1
ATOM 576 N N . ILE A 1 71 ? 1.208 9.005 -13.647 1.00 94.94 71 ILE A N 1
ATOM 577 C CA . ILE A 1 71 ? -0.204 8.622 -13.848 1.00 94.94 71 ILE A CA 1
ATOM 578 C C . ILE A 1 71 ? -1.212 9.417 -12.992 1.00 94.94 71 ILE A C 1
ATOM 580 O O . ILE A 1 71 ? -2.370 9.016 -12.872 1.00 94.94 71 ILE A O 1
ATOM 584 N N . LYS A 1 72 ? -0.787 10.529 -12.379 1.00 95.38 72 LYS A N 1
ATOM 585 C CA . LYS A 1 72 ? -1.625 11.576 -11.751 1.00 95.38 72 LYS A CA 1
ATOM 586 C C . LYS A 1 72 ? -2.702 11.060 -10.782 1.00 95.38 72 LYS A C 1
ATOM 588 O O . LYS A 1 72 ? -3.822 11.558 -10.755 1.00 95.38 72 LYS A O 1
ATOM 593 N N . GLY A 1 73 ? -2.383 10.051 -9.975 1.00 94.88 73 GLY A N 1
ATOM 594 C CA . GLY A 1 73 ? -3.297 9.492 -8.970 1.00 94.88 73 GLY A CA 1
ATOM 595 C C . GLY A 1 73 ? -4.153 8.318 -9.456 1.00 94.88 73 GLY A C 1
ATOM 596 O O . GLY A 1 73 ? -4.945 7.775 -8.681 1.00 94.88 73 GLY A O 1
ATOM 597 N N . ALA A 1 74 ? -4.001 7.883 -10.712 1.00 94.12 74 ALA A N 1
ATOM 598 C CA . ALA A 1 74 ? -4.809 6.809 -11.282 1.00 94.12 74 ALA A CA 1
ATOM 599 C C . ALA A 1 74 ? -4.681 5.481 -10.520 1.00 94.12 74 ALA A C 1
ATOM 601 O O . ALA A 1 74 ? -5.655 4.726 -10.471 1.00 94.12 74 ALA A O 1
ATOM 602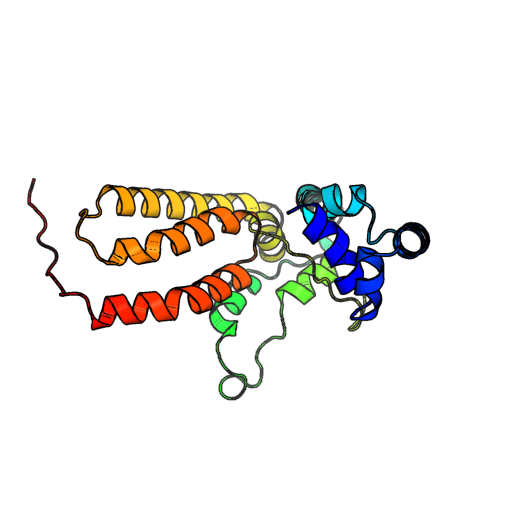 N N . SER A 1 75 ? -3.528 5.172 -9.904 1.00 93.81 75 SER A N 1
ATOM 603 C CA . SER A 1 75 ? -3.421 3.947 -9.096 1.00 93.81 75 SER A CA 1
ATOM 604 C C . SER A 1 75 ? -4.270 4.031 -7.826 1.00 93.81 75 SER A C 1
ATOM 606 O O . SER A 1 75 ? -4.960 3.064 -7.510 1.00 93.81 75 SER A O 1
ATOM 608 N N . TYR A 1 76 ? -4.307 5.193 -7.165 1.00 94.38 76 TYR A N 1
ATOM 609 C CA . TYR A 1 76 ? -5.108 5.413 -5.962 1.00 94.38 76 TYR A CA 1
ATOM 610 C C . TYR A 1 76 ? -6.608 5.379 -6.266 1.00 94.38 76 TYR A C 1
ATOM 612 O O . TYR A 1 76 ? -7.365 4.682 -5.590 1.00 94.38 76 TYR A O 1
ATOM 620 N N . GLY A 1 77 ? -7.039 6.061 -7.333 1.00 94.19 77 GLY A N 1
ATOM 621 C CA . GLY A 1 77 ? -8.437 6.025 -7.771 1.00 94.19 77 GLY A CA 1
ATOM 622 C C . GLY A 1 77 ? -8.880 4.607 -8.139 1.00 94.19 77 GLY A C 1
ATOM 623 O O . GLY A 1 77 ? -9.921 4.125 -7.685 1.00 94.19 77 GLY A O 1
ATOM 624 N N . MET A 1 78 ? -8.050 3.883 -8.895 1.00 92.50 78 MET A N 1
ATOM 625 C CA . MET A 1 78 ? -8.351 2.500 -9.262 1.00 92.50 78 MET A CA 1
ATOM 626 C C . MET A 1 78 ? -8.249 1.520 -8.095 1.00 92.50 78 MET A C 1
ATOM 628 O O . MET A 1 78 ? -8.910 0.487 -8.163 1.00 92.50 78 MET A O 1
ATOM 632 N N . ALA A 1 79 ? -7.497 1.817 -7.032 1.00 92.12 79 ALA A N 1
ATOM 633 C CA . ALA A 1 79 ? -7.464 0.997 -5.822 1.00 92.12 79 ALA A CA 1
ATOM 634 C C . ALA A 1 79 ? -8.846 0.928 -5.152 1.00 92.12 79 ALA A C 1
ATOM 636 O O . ALA A 1 79 ? -9.303 -0.158 -4.796 1.00 92.12 79 ALA A O 1
ATOM 637 N N . VAL A 1 80 ? -9.543 2.065 -5.064 1.00 91.44 80 VAL A N 1
ATOM 638 C CA . VAL A 1 80 ? -10.909 2.151 -4.519 1.00 91.44 80 VAL A CA 1
ATOM 639 C C . VAL A 1 80 ? -11.926 1.590 -5.512 1.00 91.44 80 VAL A C 1
ATOM 641 O O . VAL A 1 80 ? -12.750 0.743 -5.171 1.00 91.44 80 VAL A O 1
ATOM 644 N N . LEU A 1 81 ? -11.846 1.999 -6.780 1.00 92.25 81 LEU A N 1
ATOM 645 C CA . LEU A 1 81 ? -12.816 1.594 -7.800 1.00 92.25 81 LEU A CA 1
ATOM 646 C C . LEU A 1 81 ? -12.628 0.147 -8.277 1.00 92.25 81 LEU A C 1
ATOM 648 O O . LEU A 1 81 ? -13.423 -0.353 -9.080 1.00 92.25 81 LEU A O 1
ATOM 652 N N . ARG A 1 82 ? -11.605 -0.573 -7.796 1.00 88.38 82 ARG A N 1
ATOM 653 C CA . ARG A 1 82 ? -11.322 -1.969 -8.164 1.00 88.38 82 ARG A CA 1
ATOM 654 C C . ARG A 1 82 ? -12.501 -2.903 -7.903 1.00 88.38 82 ARG A C 1
ATOM 656 O O . ARG A 1 82 ? -12.687 -3.832 -8.688 1.00 88.38 82 ARG A O 1
ATOM 663 N N . PHE A 1 83 ? -13.315 -2.620 -6.893 1.00 89.25 83 PHE A N 1
ATOM 664 C CA . PHE A 1 83 ? -14.459 -3.448 -6.503 1.00 89.25 83 PHE A CA 1
ATOM 665 C C . PHE A 1 83 ? -15.697 -3.242 -7.378 1.00 89.25 83 PHE A C 1
ATOM 667 O O . PHE A 1 83 ? -16.586 -4.084 -7.359 1.00 89.25 83 PHE A O 1
ATOM 674 N N . VAL A 1 84 ? -15.736 -2.185 -8.200 1.00 90.81 84 VAL A N 1
ATOM 675 C CA . VAL A 1 84 ? -16.825 -1.974 -9.164 1.00 90.81 84 VAL A CA 1
ATOM 676 C C . VAL A 1 84 ? -16.781 -3.076 -10.234 1.00 90.81 84 VAL A C 1
ATOM 678 O O . VAL A 1 84 ? -15.779 -3.165 -10.965 1.00 90.81 84 VAL A O 1
ATOM 681 N N . PRO A 1 85 ? -17.827 -3.917 -10.357 1.00 91.62 85 PRO A N 1
ATOM 682 C CA . PRO A 1 85 ? -17.873 -4.975 -11.358 1.00 91.62 85 PRO A CA 1
ATOM 683 C C . PRO A 1 85 ? -17.842 -4.416 -12.784 1.00 91.62 85 PRO A C 1
ATOM 685 O O . PRO A 1 85 ? -18.414 -3.362 -13.071 1.00 91.62 85 PRO A O 1
ATOM 688 N N . ARG A 1 86 ? -17.244 -5.168 -13.718 1.00 90.44 86 ARG A N 1
ATOM 689 C CA . ARG A 1 86 ? -17.232 -4.801 -15.150 1.00 90.44 86 ARG A CA 1
ATOM 690 C C . ARG A 1 86 ? -18.621 -4.794 -15.793 1.00 90.44 86 ARG A C 1
ATOM 692 O O . ARG A 1 86 ? -18.797 -4.146 -16.816 1.00 90.44 86 ARG A O 1
ATOM 699 N N . ALA A 1 87 ? -19.600 -5.464 -15.184 1.00 94.75 87 ALA A N 1
ATOM 700 C CA . ALA A 1 87 ? -20.995 -5.371 -15.604 1.00 94.75 87 ALA A CA 1
ATOM 701 C C . ALA A 1 87 ? -21.534 -3.931 -15.493 1.00 94.75 87 ALA A C 1
ATOM 703 O O . ALA A 1 87 ? -22.284 -3.498 -16.362 1.00 94.75 87 ALA A O 1
ATOM 704 N N . ILE A 1 88 ? -21.098 -3.185 -14.466 1.00 95.44 88 ILE A N 1
ATOM 705 C CA . ILE A 1 88 ? -21.476 -1.783 -14.239 1.00 95.44 88 ILE A CA 1
ATOM 706 C C . ILE A 1 88 ? -20.543 -0.853 -15.025 1.00 95.44 88 ILE A C 1
ATOM 708 O O . ILE A 1 88 ? -21.000 0.035 -15.738 1.00 95.44 88 ILE A O 1
ATOM 712 N N . TRP A 1 89 ? -19.227 -1.084 -14.952 1.00 93.19 89 TRP A N 1
ATOM 713 C CA . TRP A 1 89 ? -18.227 -0.279 -15.658 1.00 93.19 89 TRP A CA 1
ATOM 714 C C . TRP A 1 89 ? -17.532 -1.087 -16.759 1.00 93.19 89 TRP A C 1
ATOM 716 O O . TRP A 1 89 ? -16.452 -1.653 -16.561 1.00 93.19 89 TRP A O 1
ATOM 726 N N . LYS A 1 90 ? -18.158 -1.132 -17.941 1.00 91.62 90 LYS A N 1
ATOM 727 C CA . LYS A 1 90 ? -17.685 -1.933 -19.085 1.00 91.62 90 LYS A CA 1
ATOM 728 C C . LYS A 1 90 ? -16.269 -1.541 -19.534 1.00 91.62 90 LYS A C 1
ATOM 730 O O . LYS A 1 90 ? -15.401 -2.404 -19.665 1.00 91.62 90 LYS A O 1
ATOM 735 N N . ASN A 1 91 ? -16.003 -0.237 -19.643 1.00 91.06 91 ASN A N 1
ATOM 736 C CA . ASN A 1 91 ? -14.722 0.325 -20.101 1.00 91.06 91 ASN A CA 1
ATOM 737 C C . ASN A 1 91 ? -13.724 0.598 -18.960 1.00 91.06 91 ASN A C 1
ATOM 739 O O . ASN A 1 91 ? -12.908 1.512 -19.042 1.00 91.06 91 ASN A O 1
AT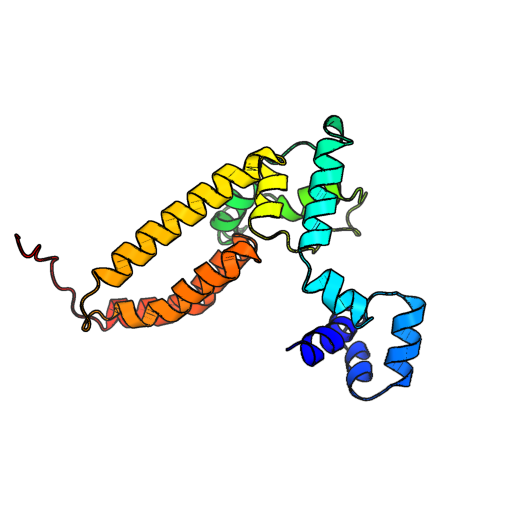OM 743 N N . LYS A 1 92 ? -13.789 -0.172 -17.869 1.00 88.12 92 LYS A N 1
ATOM 744 C CA . LYS A 1 92 ? -12.903 -0.001 -16.713 1.00 88.12 92 LYS A CA 1
ATOM 745 C C . LYS A 1 92 ? -11.418 -0.142 -17.098 1.00 88.12 92 LYS A C 1
ATOM 747 O O . LYS A 1 92 ? -11.041 -1.216 -17.599 1.00 88.12 92 LYS A O 1
ATOM 752 N N . PRO A 1 93 ? -10.566 0.864 -16.797 1.00 85.25 93 PRO A N 1
ATOM 753 C CA . PRO A 1 93 ? -9.134 0.815 -17.070 1.00 85.25 93 PRO A CA 1
ATOM 754 C C . PRO A 1 93 ? -8.469 -0.432 -16.483 1.00 85.25 93 PRO A C 1
ATOM 756 O O . PRO A 1 93 ? -8.743 -0.847 -15.352 1.00 85.25 93 PRO A O 1
ATOM 759 N N . LEU A 1 94 ? -7.588 -1.052 -17.267 1.00 81.25 94 LEU A N 1
ATOM 760 C CA . LEU A 1 94 ? -6.854 -2.249 -16.867 1.00 81.25 94 LEU A CA 1
ATOM 761 C C . LEU A 1 94 ? -5.575 -1.853 -16.123 1.00 81.25 94 LEU A C 1
ATOM 763 O O . LEU A 1 94 ? -4.589 -1.491 -16.749 1.00 81.25 94 LEU A O 1
ATOM 767 N N . ASN A 1 95 ? -5.590 -1.974 -14.792 1.00 82.44 95 ASN A N 1
ATOM 768 C CA . ASN A 1 95 ? -4.415 -1.916 -13.909 1.00 82.44 95 ASN A CA 1
ATOM 769 C C . ASN A 1 95 ? -3.383 -0.822 -14.281 1.00 82.44 95 ASN A C 1
ATOM 771 O O . ASN A 1 95 ? -2.244 -1.168 -14.611 1.00 82.44 95 ASN A O 1
ATOM 775 N N . PRO A 1 96 ? -3.727 0.479 -14.182 1.00 86.31 96 PRO A N 1
ATOM 776 C CA . PRO A 1 96 ? -2.819 1.574 -14.555 1.00 86.31 96 PRO A CA 1
ATOM 777 C C . PRO A 1 96 ? -1.479 1.517 -13.812 1.00 86.31 96 PRO A C 1
ATOM 779 O O . PRO A 1 96 ? -0.442 1.816 -14.385 1.00 86.31 96 PRO A O 1
ATOM 782 N N . LYS A 1 97 ? -1.479 1.022 -12.569 1.00 89.12 97 LYS A N 1
ATOM 783 C CA . LYS A 1 97 ? -0.270 0.745 -11.782 1.00 89.12 97 LYS A CA 1
ATOM 784 C C . LYS A 1 97 ? 0.694 -0.223 -12.474 1.00 89.12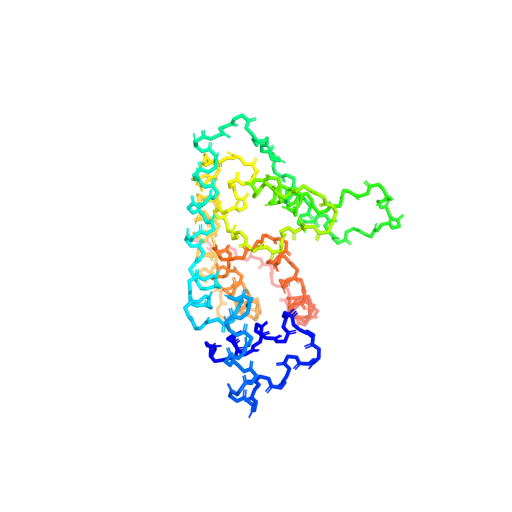 97 LYS A C 1
ATOM 786 O O . LYS A 1 97 ? 1.894 0.010 -12.499 1.00 89.12 97 LYS A O 1
ATOM 791 N N . VAL A 1 98 ? 0.171 -1.323 -13.019 1.00 88.38 98 VAL A N 1
ATOM 792 C CA . VAL A 1 98 ? 0.990 -2.335 -13.702 1.00 88.38 98 VAL A CA 1
ATOM 793 C C . VAL A 1 98 ? 1.549 -1.758 -14.997 1.00 88.38 98 VAL A C 1
ATOM 795 O O . VAL A 1 98 ? 2.710 -2.002 -15.308 1.00 88.38 98 VAL A O 1
ATOM 798 N N . ALA A 1 99 ? 0.755 -0.967 -15.723 1.00 88.31 99 ALA A N 1
ATOM 799 C CA . ALA A 1 99 ? 1.218 -0.269 -16.920 1.00 88.31 99 ALA A CA 1
ATOM 800 C C . ALA A 1 99 ? 2.348 0.722 -16.589 1.00 88.31 99 ALA A C 1
ATOM 802 O O . ALA A 1 99 ? 3.431 0.611 -17.153 1.00 88.31 99 ALA A O 1
ATOM 803 N N . ALA A 1 100 ? 2.140 1.595 -15.601 1.00 89.88 100 ALA A N 1
ATOM 804 C CA . ALA A 1 100 ? 3.132 2.556 -15.117 1.00 89.88 100 ALA A CA 1
ATOM 805 C C . ALA A 1 100 ? 4.430 1.883 -14.652 1.00 89.88 100 ALA A C 1
ATOM 807 O O . ALA A 1 100 ? 5.530 2.249 -15.060 1.00 89.88 100 ALA A O 1
ATOM 808 N N . GLY A 1 101 ? 4.291 0.836 -13.840 1.00 88.75 101 GLY A N 1
ATOM 809 C CA . GLY A 1 101 ? 5.410 0.058 -13.338 1.00 88.75 101 GLY A CA 1
ATOM 810 C C . GLY A 1 101 ? 6.201 -0.673 -14.424 1.00 88.75 101 GLY A C 1
ATOM 811 O O . GLY A 1 101 ? 7.401 -0.888 -14.260 1.00 88.75 101 GLY A O 1
ATOM 812 N N . SER A 1 102 ? 5.542 -1.043 -15.525 1.00 88.88 102 SER A N 1
ATOM 813 C CA . SER A 1 102 ? 6.187 -1.669 -16.683 1.00 88.88 102 SER A CA 1
ATOM 814 C C . SER A 1 102 ? 6.903 -0.631 -17.546 1.00 88.88 102 SER A C 1
ATOM 816 O O . SER A 1 102 ? 8.061 -0.839 -17.897 1.00 88.88 102 SER A O 1
ATOM 818 N N . ALA A 1 103 ? 6.257 0.514 -17.790 1.00 88.44 103 ALA A N 1
ATOM 819 C CA . ALA A 1 103 ? 6.813 1.623 -18.561 1.00 88.44 103 ALA A CA 1
ATOM 820 C C . ALA A 1 103 ? 8.118 2.147 -17.947 1.00 88.44 103 ALA A C 1
ATOM 822 O O . ALA A 1 103 ? 9.140 2.215 -18.623 1.00 88.44 103 ALA A O 1
ATOM 823 N N . ILE A 1 104 ? 8.132 2.418 -16.638 1.00 88.88 104 ILE A N 1
ATOM 824 C CA . ILE A 1 104 ? 9.335 2.953 -15.982 1.00 88.88 104 ILE A CA 1
ATOM 825 C C . ILE A 1 104 ? 10.503 1.954 -15.942 1.00 88.88 104 ILE A C 1
ATOM 827 O O . ILE A 1 104 ? 11.664 2.348 -15.833 1.00 88.88 104 ILE A O 1
ATOM 831 N N . GLN A 1 105 ? 10.202 0.658 -16.048 1.00 85.75 105 GLN A N 1
ATOM 832 C CA . GLN A 1 105 ? 11.183 -0.429 -16.102 1.00 85.75 105 GLN A CA 1
ATOM 833 C C . GLN A 1 105 ? 11.636 -0.760 -17.526 1.00 85.75 105 GLN A C 1
ATOM 835 O O . GLN A 1 105 ? 12.500 -1.617 -17.682 1.00 85.75 105 GLN A O 1
ATOM 840 N N . GLY A 1 106 ? 11.088 -0.082 -18.539 1.00 81.25 106 GLY A N 1
ATOM 841 C CA . GLY A 1 106 ? 11.447 -0.298 -19.938 1.00 81.25 106 GLY A CA 1
ATOM 842 C C . GLY A 1 106 ? 10.892 -1.594 -20.529 1.00 81.25 106 GLY A C 1
ATOM 843 O O . GLY A 1 106 ? 11.405 -2.055 -21.543 1.00 81.25 106 GLY A O 1
ATOM 844 N N . TYR A 1 107 ? 9.867 -2.201 -19.920 1.00 79.00 107 TYR A N 1
ATOM 845 C CA . TYR A 1 107 ? 9.225 -3.380 -20.501 1.00 79.00 107 TYR A CA 1
ATOM 846 C C . TYR A 1 107 ? 8.328 -2.982 -21.678 1.00 79.00 107 TYR A C 1
ATOM 848 O O . TYR A 1 107 ? 7.432 -2.146 -21.531 1.00 79.00 107 TYR A O 1
ATOM 856 N N . VAL A 1 108 ? 8.534 -3.621 -22.834 1.00 57.88 108 VAL A N 1
ATOM 857 C CA . VAL A 1 108 ? 7.807 -3.342 -24.080 1.00 57.88 108 VAL A CA 1
ATOM 858 C C . VAL A 1 108 ? 6.986 -4.575 -24.469 1.00 57.88 108 VAL A C 1
ATOM 860 O O . VAL A 1 108 ? 7.482 -5.490 -25.115 1.00 57.88 108 VAL A O 1
ATOM 863 N N . GLY A 1 109 ? 5.714 -4.630 -24.062 1.00 56.25 109 GLY A N 1
ATOM 864 C CA . GLY A 1 109 ? 4.792 -5.687 -24.501 1.00 56.25 109 GLY A CA 1
ATOM 865 C C . GLY A 1 109 ? 3.799 -6.183 -23.447 1.00 56.25 109 GLY A C 1
ATOM 866 O O . GLY A 1 109 ? 3.848 -5.832 -22.271 1.00 56.25 109 GLY A O 1
ATOM 867 N N . ILE A 1 110 ? 2.849 -7.019 -23.884 1.00 53.53 110 ILE A N 1
ATOM 868 C CA . ILE A 1 110 ? 1.750 -7.535 -23.044 1.00 53.53 110 ILE A CA 1
ATOM 869 C C . ILE A 1 110 ? 2.229 -8.647 -22.087 1.00 53.53 110 ILE A C 1
ATOM 871 O O . ILE A 1 110 ? 1.666 -8.796 -20.998 1.00 53.53 110 ILE A O 1
ATOM 875 N N . SER A 1 111 ? 3.260 -9.407 -22.472 1.00 53.09 111 SER A N 1
ATOM 876 C CA . SER A 1 111 ? 3.842 -10.520 -21.703 1.00 53.09 111 SER A CA 1
ATOM 877 C C . SER A 1 111 ? 4.728 -10.061 -20.538 1.00 53.09 111 SER A C 1
ATOM 879 O O . SER A 1 111 ? 4.796 -10.746 -19.517 1.00 53.09 111 SER A O 1
ATOM 881 N N . GLU A 1 112 ? 5.350 -8.887 -20.643 1.00 57.06 112 GLU A N 1
ATOM 882 C CA . GLU A 1 112 ? 6.338 -8.377 -19.686 1.00 57.06 112 GLU A CA 1
ATOM 883 C C . GLU A 1 112 ? 5.726 -7.315 -18.771 1.00 57.06 112 GLU A C 1
ATOM 885 O O . GLU A 1 112 ? 6.052 -6.133 -18.795 1.00 57.06 112 GLU A O 1
ATOM 890 N N . ARG A 1 113 ? 4.762 -7.740 -17.951 1.00 72.31 113 ARG A N 1
ATOM 891 C CA . ARG A 1 113 ? 4.124 -6.854 -16.971 1.00 72.31 113 ARG A CA 1
ATOM 892 C C . ARG A 1 113 ? 4.847 -6.904 -15.640 1.00 72.31 113 ARG A C 1
ATOM 894 O O . ARG A 1 113 ? 4.967 -7.973 -15.034 1.00 72.31 113 ARG A O 1
ATOM 901 N N . SER A 1 114 ? 5.224 -5.739 -15.126 1.00 75.56 114 SER A N 1
ATOM 902 C CA . SER A 1 114 ? 5.787 -5.645 -13.787 1.00 75.56 114 SER A CA 1
ATOM 903 C C . SER A 1 114 ? 4.759 -6.063 -12.736 1.00 75.56 114 SER A C 1
ATOM 905 O O . SER A 1 114 ? 3.703 -5.452 -12.577 1.00 75.56 114 SER A O 1
ATOM 907 N N . LYS A 1 115 ? 5.076 -7.135 -12.004 1.00 74.81 115 LYS A N 1
ATOM 908 C CA . LYS A 1 115 ? 4.321 -7.609 -10.829 1.00 74.81 115 LYS A CA 1
ATOM 909 C C . LYS A 1 115 ? 4.995 -7.188 -9.522 1.00 74.81 115 LYS A C 1
ATOM 911 O O . LYS A 1 115 ? 4.755 -7.800 -8.479 1.00 74.81 115 LYS A O 1
ATOM 916 N N . ARG A 1 116 ? 5.904 -6.211 -9.593 1.00 79.62 116 ARG A N 1
ATOM 917 C CA . ARG A 1 116 ? 6.596 -5.687 -8.419 1.00 79.62 116 ARG A CA 1
ATOM 918 C C . ARG A 1 116 ? 5.601 -4.920 -7.555 1.00 79.62 116 ARG A C 1
ATOM 920 O O . ARG A 1 116 ? 4.663 -4.319 -8.064 1.00 79.62 116 ARG A O 1
ATOM 927 N N . GLN A 1 117 ? 5.816 -4.986 -6.249 1.00 82.56 117 GLN A N 1
ATOM 928 C CA . GLN A 1 117 ? 5.089 -4.174 -5.285 1.00 82.56 117 GLN A CA 1
ATOM 929 C C . GLN A 1 117 ? 5.923 -2.942 -4.972 1.00 82.56 117 GLN A C 1
ATOM 931 O O . GLN A 1 117 ? 7.087 -3.062 -4.586 1.00 82.56 117 GLN A O 1
ATOM 936 N N . TYR A 1 118 ? 5.313 -1.776 -5.135 1.00 88.81 118 TYR A N 1
ATOM 937 C CA . TYR A 1 118 ? 6.018 -0.503 -5.028 1.00 88.81 118 TYR A CA 1
ATOM 938 C C . TYR A 1 118 ? 5.933 0.137 -3.637 1.00 88.81 118 TYR A C 1
ATOM 940 O O . TYR A 1 118 ? 6.766 0.980 -3.314 1.00 88.81 118 TYR A O 1
ATOM 948 N N . GLY A 1 119 ? 4.989 -0.277 -2.787 1.00 91.12 119 GLY A N 1
ATOM 949 C CA . GLY A 1 119 ? 4.773 0.341 -1.471 1.00 91.12 119 GLY A CA 1
ATOM 950 C C . GLY A 1 119 ? 4.353 1.812 -1.568 1.00 91.12 119 GLY A C 1
ATOM 951 O O . GLY A 1 119 ? 4.159 2.334 -2.666 1.00 91.12 119 GLY A O 1
ATOM 952 N N . LEU A 1 120 ? 4.257 2.498 -0.426 1.00 94.12 120 LEU A N 1
ATOM 953 C CA . LEU A 1 120 ? 3.799 3.892 -0.373 1.00 94.12 120 LEU A CA 1
ATOM 954 C C . LEU A 1 120 ? 4.669 4.829 -1.226 1.00 94.12 120 LEU A C 1
ATOM 956 O O . LEU A 1 120 ? 4.152 5.568 -2.061 1.00 94.12 120 LEU A O 1
ATOM 960 N N . ALA A 1 121 ? 5.992 4.769 -1.043 1.00 94.75 121 ALA A N 1
ATOM 961 C CA . ALA A 1 121 ? 6.938 5.643 -1.739 1.00 94.75 121 ALA A CA 1
ATOM 962 C C . ALA A 1 121 ? 6.958 5.388 -3.251 1.00 94.75 121 ALA A C 1
ATOM 964 O O . ALA A 1 121 ? 6.912 6.322 -4.046 1.00 94.75 121 ALA A O 1
ATOM 965 N N . GLY A 1 122 ? 7.015 4.116 -3.654 1.00 93.94 122 GLY A N 1
ATOM 966 C CA . GLY A 1 122 ? 7.069 3.754 -5.063 1.00 93.94 122 GLY A CA 1
ATOM 967 C C . GLY A 1 122 ? 5.754 4.035 -5.784 1.00 93.94 122 GLY A C 1
ATOM 968 O O . GLY A 1 122 ? 5.776 4.535 -6.902 1.00 93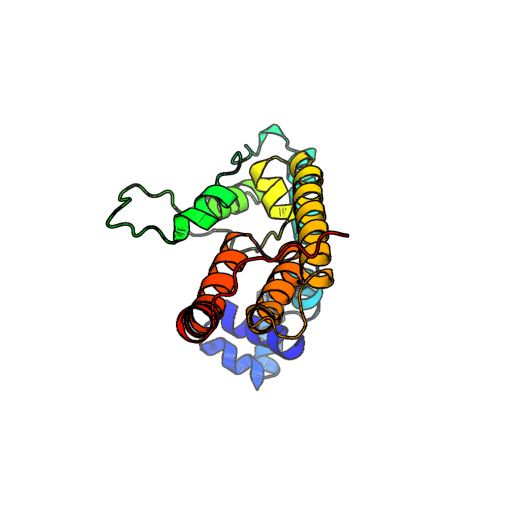.94 122 GLY A O 1
ATOM 969 N N . GLU A 1 123 ? 4.610 3.790 -5.143 1.00 94.62 123 GLU A N 1
ATOM 970 C CA . GLU A 1 123 ? 3.314 4.166 -5.709 1.00 94.62 123 GLU A CA 1
ATOM 971 C C . GLU A 1 123 ? 3.202 5.691 -5.853 1.00 94.62 123 GLU A C 1
ATOM 973 O O . GLU A 1 123 ? 2.778 6.174 -6.902 1.00 94.62 123 GLU A O 1
ATOM 978 N N . ALA A 1 124 ? 3.676 6.463 -4.872 1.00 96.81 124 ALA A N 1
ATOM 979 C CA . ALA A 1 124 ? 3.718 7.919 -4.974 1.00 96.81 124 ALA A CA 1
ATOM 980 C C . ALA A 1 124 ? 4.614 8.399 -6.128 1.00 96.81 124 ALA A C 1
ATOM 982 O O . ALA A 1 124 ? 4.205 9.271 -6.895 1.00 96.81 124 ALA A O 1
ATOM 983 N N . MET A 1 125 ? 5.780 7.767 -6.307 1.00 96.56 125 MET A N 1
ATOM 984 C CA . MET A 1 125 ? 6.684 8.016 -7.433 1.00 96.56 125 MET A CA 1
ATOM 985 C C . MET A 1 125 ? 6.027 7.768 -8.791 1.00 96.56 125 MET A C 1
ATOM 987 O O . MET A 1 125 ? 6.158 8.584 -9.699 1.00 96.56 125 MET A O 1
ATOM 991 N N . LEU A 1 126 ? 5.266 6.682 -8.930 1.00 95.38 126 LEU A N 1
ATOM 992 C CA . LEU A 1 126 ? 4.555 6.399 -10.177 1.00 95.38 126 LEU A CA 1
ATOM 993 C C . LEU A 1 126 ? 3.468 7.447 -10.475 1.00 95.38 126 LEU A C 1
ATOM 995 O O . LEU A 1 126 ? 3.243 7.791 -11.635 1.00 95.38 126 LEU A O 1
ATOM 999 N N . ASN A 1 127 ? 2.784 7.967 -9.455 1.00 96.81 127 ASN A N 1
ATOM 1000 C CA . ASN A 1 127 ? 1.682 8.911 -9.657 1.00 96.81 127 ASN A CA 1
ATOM 1001 C C . ASN A 1 127 ? 2.139 10.358 -9.846 1.00 96.81 127 ASN A C 1
ATOM 1003 O O . ASN A 1 127 ? 1.510 11.078 -10.618 1.00 96.81 127 ASN A O 1
ATOM 1007 N N . PHE A 1 128 ? 3.197 10.779 -9.153 1.00 96.81 128 PHE A N 1
ATOM 1008 C CA . PHE A 1 128 ? 3.569 12.192 -9.034 1.00 96.81 128 PHE A CA 1
ATOM 1009 C C . PHE A 1 128 ? 5.083 12.437 -9.139 1.00 96.81 128 PHE A C 1
ATOM 1011 O O . PHE A 1 128 ? 5.571 13.469 -8.681 1.00 96.81 128 PHE A O 1
ATOM 1018 N N . SER A 1 129 ? 5.836 11.498 -9.724 1.00 95.19 129 SER A N 1
ATOM 1019 C CA . SER A 1 129 ? 7.306 11.519 -9.726 1.00 95.19 129 SER A CA 1
ATOM 1020 C C . SER A 1 129 ? 7.885 11.529 -8.297 1.00 95.19 129 SER A C 1
ATOM 1022 O O . SER A 1 129 ? 7.176 11.306 -7.312 1.00 95.19 129 SER A O 1
ATOM 1024 N N . TYR A 1 130 ? 9.187 11.769 -8.140 1.00 95.25 130 TYR A N 1
ATOM 1025 C CA . TYR A 1 130 ? 9.857 11.763 -6.833 1.00 95.25 130 TYR A CA 1
ATOM 1026 C C . TYR A 1 130 ? 9.302 12.812 -5.856 1.00 95.25 130 TYR A C 1
ATOM 1028 O O . TYR A 1 130 ? 9.373 12.622 -4.641 1.00 95.25 130 TYR A O 1
ATOM 1036 N N . TYR A 1 131 ? 8.653 13.864 -6.364 1.00 95.69 131 TYR A N 1
ATOM 1037 C CA . TYR A 1 131 ? 7.933 14.848 -5.555 1.00 95.69 131 TYR A CA 1
ATOM 1038 C C . TYR A 1 131 ? 6.747 14.258 -4.787 1.00 95.69 131 TYR A C 1
ATOM 1040 O O . TYR A 1 131 ? 6.402 14.775 -3.729 1.00 95.69 131 TYR A O 1
ATOM 1048 N N . GLY A 1 132 ? 6.148 13.164 -5.269 1.00 95.94 132 GLY A N 1
ATOM 1049 C CA . GLY A 1 132 ? 5.018 12.501 -4.616 1.00 95.94 132 GLY A CA 1
ATOM 1050 C C . GLY A 1 132 ? 5.340 11.891 -3.253 1.00 95.94 132 GLY A C 1
ATOM 1051 O O . GLY A 1 132 ? 4.434 11.687 -2.446 1.00 95.94 132 GLY A O 1
ATOM 1052 N N . ILE A 1 133 ? 6.616 11.608 -2.974 1.00 95.81 133 ILE A N 1
ATOM 1053 C CA . ILE A 1 133 ? 7.041 10.907 -1.756 1.00 95.81 133 ILE A CA 1
ATOM 1054 C C . ILE A 1 133 ? 6.655 11.712 -0.508 1.00 95.81 133 ILE A C 1
ATOM 1056 O O . ILE A 1 133 ? 5.998 11.183 0.387 1.00 95.81 133 ILE A O 1
ATOM 1060 N N . ILE A 1 134 ? 7.019 12.996 -0.461 1.00 97.06 134 ILE A N 1
ATOM 1061 C CA . ILE A 1 134 ? 6.768 13.872 0.693 1.00 97.06 134 ILE A CA 1
ATOM 1062 C C . ILE A 1 134 ? 5.269 13.969 1.029 1.00 97.06 134 ILE A C 1
ATOM 1064 O O . ILE A 1 134 ? 4.910 13.638 2.161 1.00 97.06 134 ILE A O 1
ATOM 1068 N N . PRO A 1 135 ? 4.369 14.365 0.105 1.00 97.19 135 PRO A N 1
ATOM 1069 C CA . PRO A 1 135 ? 2.949 14.461 0.416 1.00 97.19 135 PRO A CA 1
ATOM 1070 C C . PRO A 1 135 ? 2.336 13.101 0.764 1.00 97.19 135 PRO A C 1
ATOM 1072 O O . PRO A 1 135 ? 1.496 13.042 1.658 1.00 97.19 135 PRO A O 1
ATOM 1075 N N . ALA A 1 136 ? 2.775 11.998 0.147 1.00 96.31 136 ALA A N 1
ATOM 1076 C CA . ALA A 1 136 ? 2.277 10.667 0.494 1.00 96.31 136 ALA A CA 1
ATOM 1077 C C . ALA A 1 136 ? 2.599 10.289 1.952 1.00 96.31 136 ALA A C 1
ATOM 1079 O O . ALA A 1 136 ? 1.714 9.846 2.689 1.00 96.31 136 ALA A O 1
ATOM 1080 N N . PHE A 1 137 ? 3.838 10.516 2.400 1.00 96.75 137 PHE A N 1
ATOM 1081 C CA . PHE A 1 137 ? 4.218 10.287 3.797 1.00 96.75 137 PHE A CA 1
ATOM 1082 C C . PHE A 1 137 ? 3.592 11.301 4.755 1.00 96.75 137 PHE A C 1
ATOM 1084 O O . PHE A 1 137 ? 3.241 10.921 5.869 1.00 96.75 137 PHE A O 1
ATOM 1091 N N . ALA A 1 138 ? 3.397 12.553 4.338 1.00 97.81 138 ALA A N 1
ATOM 1092 C CA . ALA A 1 138 ? 2.702 13.551 5.146 1.00 97.81 138 ALA A CA 1
ATOM 1093 C C . ALA A 1 138 ? 1.242 13.143 5.393 1.00 97.81 138 ALA A C 1
ATOM 1095 O O . ALA A 1 138 ? 0.793 13.129 6.537 1.00 97.81 138 ALA A O 1
ATOM 1096 N N . VAL A 1 139 ? 0.517 12.731 4.346 1.00 96.50 139 VAL A N 1
ATOM 1097 C CA . VAL A 1 139 ? -0.860 12.220 4.458 1.00 96.50 139 VAL A CA 1
ATOM 1098 C C . VAL A 1 139 ? -0.912 10.988 5.356 1.00 96.50 139 VAL A C 1
ATOM 1100 O O . VAL A 1 139 ? -1.753 10.916 6.253 1.00 96.50 139 VAL A O 1
ATOM 1103 N N . PHE A 1 140 ? 0.014 10.045 5.177 1.00 96.62 140 PHE A N 1
ATOM 1104 C CA . PHE A 1 140 ? 0.086 8.863 6.030 1.00 96.62 140 PHE A CA 1
ATOM 1105 C C . PHE A 1 140 ? 0.403 9.212 7.495 1.00 96.62 140 PHE A C 1
ATOM 1107 O O . PHE A 1 140 ? -0.234 8.687 8.405 1.00 96.62 140 PHE A O 1
ATOM 1114 N N . GLY A 1 141 ? 1.328 10.142 7.740 1.00 97.38 141 GLY A N 1
ATOM 1115 C CA . GLY A 1 141 ? 1.671 10.629 9.076 1.00 97.38 141 GLY A CA 1
ATOM 1116 C C . GLY A 1 141 ? 0.504 11.338 9.764 1.00 97.38 141 GLY A C 1
ATOM 1117 O O . GLY A 1 141 ? 0.224 11.063 10.931 1.00 97.38 141 GLY A O 1
ATOM 1118 N N . MET A 1 142 ? -0.234 12.183 9.035 1.00 97.88 142 MET A N 1
ATOM 1119 C CA . MET A 1 142 ? -1.465 12.812 9.529 1.00 97.88 142 MET A CA 1
ATOM 1120 C C . MET A 1 142 ? -2.521 11.764 9.891 1.00 97.88 142 MET A C 1
ATOM 1122 O O . MET A 1 142 ? -3.113 11.833 10.969 1.00 97.88 142 MET A O 1
ATOM 1126 N N . PHE A 1 143 ? -2.716 10.757 9.033 1.00 96.25 143 PHE A N 1
ATOM 1127 C CA . PHE A 1 143 ? -3.618 9.642 9.309 1.00 96.25 143 PHE A CA 1
ATOM 1128 C C . PHE A 1 143 ? -3.200 8.863 10.564 1.00 96.25 143 PHE A C 1
ATOM 1130 O O . PHE A 1 143 ? -4.042 8.601 11.420 1.00 96.25 143 PHE A O 1
ATOM 1137 N N . LEU A 1 144 ? -1.912 8.544 10.726 1.00 96.69 144 LEU A N 1
ATOM 1138 C CA . LEU A 1 144 ? -1.405 7.873 11.925 1.00 96.69 144 LEU A CA 1
ATOM 1139 C C . LEU A 1 144 ? -1.600 8.718 13.186 1.00 96.69 144 LEU A C 1
ATOM 1141 O O . LEU A 1 144 ? -1.984 8.181 14.223 1.00 96.69 144 LEU A O 1
ATOM 1145 N N . GLY A 1 145 ? -1.359 10.028 13.114 1.00 96.75 145 GLY A N 1
ATOM 1146 C CA . GLY A 1 145 ? -1.601 10.949 14.224 1.00 96.75 145 GLY A CA 1
ATOM 1147 C C . GLY A 1 145 ? -3.073 10.966 14.637 1.00 96.75 145 GLY A C 1
ATOM 1148 O O . GLY A 1 145 ? -3.396 10.803 15.816 1.00 96.75 145 GLY A O 1
ATOM 1149 N N . TRP A 1 146 ? -3.974 11.073 13.658 1.00 96.25 146 TRP A N 1
ATOM 1150 C CA . TRP A 1 146 ? -5.416 10.968 13.878 1.00 96.25 146 TRP A CA 1
ATOM 1151 C C . TRP A 1 146 ? -5.813 9.611 14.474 1.00 96.25 146 TRP A C 1
ATOM 1153 O O . TRP A 1 146 ? -6.539 9.570 15.467 1.00 96.25 146 TRP A O 1
ATOM 1163 N N . PHE A 1 147 ? -5.301 8.509 13.922 1.00 95.19 147 PHE A N 1
ATOM 1164 C CA . PHE A 1 147 ? -5.595 7.153 14.381 1.00 95.19 147 PHE A CA 1
ATOM 1165 C C . PHE A 1 147 ? -5.137 6.943 15.828 1.00 95.19 147 PHE A C 1
ATOM 1167 O O . PHE A 1 147 ? -5.919 6.494 16.663 1.00 95.19 147 PHE A O 1
ATOM 1174 N N . ARG A 1 148 ? -3.912 7.364 16.166 1.00 95.31 148 ARG A N 1
ATOM 1175 C CA . ARG A 1 148 ? -3.381 7.320 17.538 1.00 95.31 148 ARG A CA 1
ATOM 1176 C C . ARG A 1 148 ? -4.216 8.152 18.504 1.00 95.31 148 ARG A C 1
ATOM 1178 O O . ARG A 1 148 ? -4.504 7.681 19.600 1.00 95.31 148 ARG A O 1
ATOM 1185 N N . LYS A 1 149 ? -4.636 9.357 18.103 1.00 94.75 149 LYS A N 1
ATOM 1186 C CA . LYS A 1 149 ? -5.534 10.188 18.917 1.00 94.75 149 LYS A CA 1
ATOM 1187 C C . LYS A 1 149 ? -6.858 9.469 19.170 1.00 94.75 149 LYS A C 1
ATOM 1189 O O . LYS A 1 149 ? -7.308 9.430 20.307 1.00 94.75 149 LYS A O 1
ATOM 1194 N N . LYS A 1 150 ? -7.457 8.863 18.139 1.00 92.25 150 LYS A N 1
ATOM 1195 C CA . LYS A 1 150 ? -8.714 8.113 18.272 1.00 92.25 150 LYS A CA 1
ATOM 1196 C C . LYS A 1 150 ? -8.585 6.914 19.204 1.00 92.25 150 LYS A C 1
ATOM 1198 O O . LYS A 1 150 ? -9.452 6.747 20.055 1.00 92.25 150 LYS A O 1
ATOM 1203 N N . LEU A 1 151 ? -7.499 6.152 19.087 1.00 91.56 151 LEU A N 1
ATOM 1204 C CA . LEU A 1 151 ? -7.173 5.056 20.000 1.00 91.56 151 LEU A CA 1
ATOM 1205 C C . LEU A 1 151 ? -7.060 5.521 21.453 1.00 91.56 151 LEU A C 1
ATOM 1207 O O . LEU A 1 151 ? -7.643 4.905 22.334 1.00 91.56 151 LEU A O 1
ATOM 1211 N N . ALA A 1 152 ? -6.343 6.621 21.695 1.00 91.38 152 ALA A N 1
ATOM 1212 C CA . ALA A 1 152 ? -6.133 7.148 23.042 1.00 91.38 152 ALA A CA 1
ATOM 1213 C C . ALA A 1 152 ? -7.428 7.647 23.704 1.00 91.38 152 ALA A C 1
ATOM 1215 O O . ALA A 1 152 ? -7.531 7.656 24.924 1.00 91.38 152 ALA A O 1
ATOM 1216 N N . THR A 1 153 ? -8.413 8.062 22.904 1.00 91.12 153 THR A N 1
ATOM 1217 C CA . THR A 1 153 ? -9.723 8.530 23.385 1.00 91.12 153 THR A CA 1
ATOM 1218 C C . THR A 1 153 ? -10.795 7.437 23.427 1.00 91.12 153 THR A C 1
ATOM 1220 O O . THR A 1 153 ? -11.951 7.737 23.712 1.00 91.12 153 THR A O 1
ATOM 1223 N N . MET A 1 154 ? -10.466 6.194 23.068 1.00 89.31 154 MET A N 1
ATOM 1224 C CA . MET A 1 154 ? -11.446 5.112 22.979 1.00 89.31 154 MET A CA 1
ATOM 1225 C C . MET A 1 154 ? -11.731 4.533 24.370 1.00 89.31 154 MET A C 1
ATOM 1227 O O . MET A 1 154 ? -10.806 4.211 25.113 1.00 89.31 154 MET A O 1
ATOM 1231 N N . ALA A 1 155 ? -13.011 4.399 24.728 1.00 88.69 155 ALA A N 1
ATOM 1232 C CA . ALA A 1 155 ? -13.405 3.813 26.006 1.00 88.69 155 ALA A CA 1
ATOM 1233 C C . ALA A 1 155 ? -13.069 2.309 26.032 1.00 88.69 155 ALA A C 1
ATOM 1235 O O . ALA A 1 155 ? -13.309 1.642 25.028 1.00 88.69 155 ALA A O 1
ATOM 1236 N N . PRO A 1 156 ? -12.590 1.732 27.150 1.00 86.56 156 PRO A N 1
ATOM 1237 C CA . PRO A 1 156 ? -12.235 0.308 27.221 1.00 86.56 156 PRO A CA 1
ATOM 1238 C C . PRO A 1 156 ? -13.369 -0.670 26.875 1.00 86.56 156 PRO A C 1
ATOM 1240 O O . PRO A 1 156 ? -13.106 -1.817 26.534 1.00 86.56 156 PRO A O 1
ATOM 1243 N N . THR A 1 157 ? -14.623 -0.225 26.968 1.00 87.94 157 THR A N 1
ATOM 1244 C CA . THR A 1 157 ? -15.835 -0.999 26.657 1.00 87.94 157 THR A CA 1
ATOM 1245 C C . THR A 1 157 ? -16.299 -0.860 25.205 1.00 87.94 157 THR A C 1
ATOM 1247 O O . THR A 1 157 ? -17.380 -1.318 24.855 1.00 87.94 157 THR A O 1
ATOM 1250 N N . ASP A 1 158 ? -15.526 -0.189 24.354 1.00 90.31 158 ASP A N 1
ATOM 1251 C CA . ASP A 1 158 ? -15.892 0.055 22.964 1.00 90.31 158 ASP A CA 1
ATOM 1252 C C . ASP A 1 158 ? -15.628 -1.177 22.085 1.00 90.31 158 ASP A C 1
ATOM 1254 O O . ASP A 1 158 ? -14.484 -1.537 21.817 1.00 90.31 158 ASP A O 1
ATOM 1258 N N . ASP A 1 159 ? -16.680 -1.796 21.551 1.00 91.12 159 ASP A N 1
ATOM 1259 C CA . ASP A 1 159 ? -16.560 -2.993 20.705 1.00 91.12 159 ASP A CA 1
ATOM 1260 C C . ASP A 1 159 ? -15.724 -2.767 19.429 1.00 91.12 159 ASP A C 1
ATOM 1262 O O . ASP A 1 159 ? -15.225 -3.713 18.813 1.00 91.12 159 ASP A O 1
ATOM 1266 N N . ARG A 1 160 ? -15.476 -1.514 19.022 1.00 90.81 160 ARG A N 1
ATOM 1267 C CA . ARG A 1 160 ? -14.553 -1.209 17.915 1.00 90.81 160 ARG A CA 1
ATOM 1268 C C . ARG A 1 160 ? -13.115 -1.639 18.214 1.00 90.81 160 ARG A C 1
ATOM 1270 O O . ARG A 1 160 ? -12.332 -1.762 17.267 1.00 90.81 160 ARG A O 1
ATOM 1277 N N . PHE A 1 161 ? -12.776 -1.939 19.473 1.00 90.94 161 PHE A N 1
ATOM 1278 C CA . PHE A 1 161 ? -11.505 -2.557 19.858 1.00 90.94 161 PHE A CA 1
ATOM 1279 C C . PHE A 1 161 ? -11.200 -3.827 19.045 1.00 90.94 161 PHE A C 1
ATOM 1281 O O . PHE A 1 161 ? -10.046 -4.065 18.679 1.00 90.94 161 PHE A O 1
ATOM 1288 N N . PHE A 1 162 ? -12.226 -4.590 18.653 1.00 91.38 162 PHE A N 1
ATOM 1289 C CA . PHE A 1 162 ? -12.061 -5.794 17.834 1.00 91.38 162 PHE A CA 1
ATOM 1290 C C . PHE A 1 162 ? -11.560 -5.514 16.404 1.00 91.38 162 PHE A C 1
ATOM 1292 O O . PHE A 1 162 ? -11.003 -6.407 15.765 1.00 91.38 162 PHE A O 1
ATOM 1299 N N . LEU A 1 163 ? -11.685 -4.279 15.896 1.00 93.44 163 LEU A N 1
ATOM 1300 C CA . LEU A 1 163 ? -11.131 -3.878 14.594 1.00 93.44 163 LEU A CA 1
ATOM 1301 C C . LEU A 1 163 ? -9.675 -3.409 14.681 1.00 93.44 163 LEU A C 1
ATOM 1303 O O . LEU A 1 163 ? -9.005 -3.295 13.651 1.00 93.44 163 LEU A O 1
ATOM 1307 N N . LEU A 1 164 ? -9.153 -3.136 15.879 1.00 93.56 164 LEU A N 1
ATOM 1308 C CA . LEU A 1 164 ? -7.825 -2.542 16.026 1.00 93.56 164 LEU A CA 1
ATOM 1309 C C . LEU A 1 164 ? -6.687 -3.409 15.503 1.00 93.56 164 LEU A C 1
ATOM 1311 O O . LEU A 1 164 ? -5.827 -2.843 14.829 1.00 93.56 164 LEU A O 1
ATOM 1315 N N . PRO A 1 165 ? -6.654 -4.740 15.713 1.00 94.06 165 PRO A N 1
ATOM 1316 C CA . PRO A 1 165 ? -5.598 -5.568 15.137 1.00 94.06 165 PRO A CA 1
ATOM 1317 C C . PRO A 1 165 ? -5.510 -5.418 13.614 1.00 94.06 165 PRO A C 1
ATOM 1319 O O . PRO A 1 165 ? -4.416 -5.307 13.063 1.00 94.06 165 PRO A O 1
ATOM 1322 N N . LEU A 1 166 ? -6.659 -5.328 12.935 1.00 95.00 166 LEU A N 1
ATOM 1323 C CA . LEU A 1 166 ? -6.723 -5.115 11.491 1.00 95.00 166 LEU A CA 1
ATOM 1324 C C . LEU A 1 166 ? -6.223 -3.723 11.088 1.00 95.00 166 LEU A C 1
ATOM 1326 O O . LEU A 1 166 ? -5.474 -3.597 10.120 1.00 95.00 166 LEU A O 1
ATOM 1330 N N . LEU A 1 167 ? -6.623 -2.677 11.814 1.00 93.94 167 LEU A N 1
ATOM 1331 C CA . LEU A 1 167 ? -6.207 -1.303 11.519 1.00 93.94 167 LEU A CA 1
ATOM 1332 C C . LEU A 1 167 ? -4.714 -1.088 11.797 1.00 93.94 167 LEU A C 1
ATOM 1334 O O . LEU A 1 167 ? -4.028 -0.455 10.996 1.00 93.94 167 LEU A O 1
ATOM 1338 N N . ILE A 1 168 ? -4.190 -1.664 12.881 1.00 94.62 168 ILE A N 1
ATOM 1339 C CA . ILE A 1 168 ? -2.760 -1.663 13.209 1.00 94.62 168 ILE A CA 1
ATOM 1340 C C . ILE A 1 168 ? -1.978 -2.418 12.133 1.00 94.62 168 ILE A C 1
ATOM 1342 O O . ILE A 1 168 ? -0.960 -1.914 11.658 1.00 94.62 168 ILE A O 1
ATOM 1346 N N . TRP A 1 169 ? -2.473 -3.581 11.696 1.00 94.94 169 TRP A N 1
ATOM 1347 C CA . TRP A 1 169 ? -1.893 -4.315 10.572 1.00 94.94 169 TRP A CA 1
ATOM 1348 C C . TRP A 1 169 ? -1.869 -3.454 9.301 1.00 94.94 169 TRP A C 1
ATOM 1350 O O . TRP A 1 169 ? -0.814 -3.292 8.692 1.00 94.94 169 TRP A O 1
ATOM 1360 N N . ALA A 1 170 ? -2.986 -2.820 8.936 1.00 93.94 170 ALA A N 1
ATOM 1361 C CA . ALA A 1 170 ? -3.050 -1.953 7.761 1.00 93.94 170 ALA A CA 1
ATOM 1362 C C . ALA A 1 170 ? -2.037 -0.800 7.853 1.00 93.94 170 ALA A C 1
ATOM 1364 O O . ALA A 1 170 ? -1.299 -0.559 6.898 1.00 93.94 170 ALA A O 1
ATOM 1365 N N . CYS A 1 171 ? -1.929 -0.144 9.013 1.00 94.06 171 CYS A N 1
ATOM 1366 C CA . CYS A 1 171 ? -0.936 0.901 9.266 1.00 94.06 171 CYS A CA 1
ATOM 1367 C C . CYS A 1 171 ? 0.499 0.383 9.087 1.00 94.06 171 CYS A C 1
ATOM 1369 O O . CYS A 1 171 ? 1.272 0.960 8.326 1.00 94.06 171 CYS A O 1
ATOM 1371 N N . ALA A 1 172 ? 0.848 -0.726 9.744 1.00 91.75 172 ALA A N 1
ATOM 1372 C CA . ALA A 1 172 ? 2.196 -1.293 9.711 1.00 91.75 172 ALA A CA 1
ATOM 1373 C C . ALA A 1 172 ? 2.630 -1.696 8.293 1.00 91.75 172 ALA A C 1
ATOM 1375 O O . ALA A 1 172 ? 3.790 -1.529 7.911 1.00 91.75 172 ALA A O 1
ATOM 1376 N N . PHE A 1 173 ? 1.692 -2.200 7.490 1.00 90.88 173 PHE A N 1
ATOM 1377 C CA . PHE A 1 173 ? 1.977 -2.672 6.142 1.00 90.88 173 PHE A CA 1
ATOM 1378 C C . PHE A 1 173 ? 1.846 -1.596 5.059 1.00 90.88 173 PHE A C 1
ATOM 1380 O O . PHE A 1 173 ? 2.392 -1.796 3.975 1.00 90.88 173 PHE A O 1
ATOM 1387 N N . THR A 1 174 ? 1.215 -0.445 5.329 1.00 91.94 174 THR A N 1
ATOM 1388 C CA . THR A 1 174 ? 1.010 0.630 4.332 1.00 91.94 174 THR A CA 1
ATOM 1389 C C . THR A 1 174 ? 2.323 1.126 3.723 1.00 91.94 174 THR A C 1
ATOM 1391 O O . THR A 1 174 ? 2.385 1.409 2.534 1.00 91.94 174 THR A O 1
ATOM 1394 N N . VAL A 1 175 ? 3.414 1.157 4.492 1.00 90.31 175 VAL A N 1
ATOM 1395 C CA . VAL A 1 175 ? 4.733 1.566 3.975 1.00 90.31 175 VAL A CA 1
ATOM 1396 C C . VAL A 1 175 ? 5.239 0.608 2.884 1.00 90.31 175 VAL A C 1
ATOM 1398 O O . VAL A 1 175 ? 5.856 1.033 1.908 1.00 90.31 175 VAL A O 1
ATOM 1401 N N . ASN A 1 176 ? 4.944 -0.687 3.025 1.00 87.06 176 ASN A N 1
ATOM 1402 C CA . ASN A 1 176 ? 5.496 -1.761 2.195 1.00 87.06 176 ASN A CA 1
ATOM 1403 C C . ASN A 1 176 ? 4.525 -2.298 1.135 1.00 87.06 176 ASN A C 1
ATOM 1405 O O . ASN A 1 176 ? 4.945 -3.014 0.220 1.00 87.06 176 ASN A O 1
ATOM 1409 N N . MET A 1 177 ? 3.239 -1.984 1.269 1.00 88.38 177 MET A N 1
ATOM 1410 C CA . MET A 1 177 ? 2.168 -2.444 0.398 1.00 88.38 177 MET A CA 1
ATOM 1411 C C . MET A 1 177 ? 1.551 -1.284 -0.374 1.00 88.38 177 MET A C 1
ATOM 1413 O O . MET A 1 177 ? 1.621 -0.126 0.012 1.00 88.38 177 MET A O 1
ATOM 1417 N N . GLU A 1 178 ? 0.950 -1.633 -1.498 1.00 89.56 178 GLU A N 1
ATOM 1418 C CA . GLU A 1 178 ? 0.216 -0.709 -2.357 1.00 89.56 178 GLU A CA 1
ATOM 1419 C C . GLU A 1 178 ? -1.207 -0.526 -1.826 1.00 89.56 178 GLU A C 1
ATOM 1421 O O . GLU A 1 178 ? -1.756 -1.436 -1.185 1.00 89.56 178 GLU A O 1
ATOM 1426 N N . LEU A 1 179 ? -1.820 0.619 -2.129 1.00 93.44 179 LEU A N 1
ATOM 1427 C CA . LEU A 1 179 ? -3.139 0.966 -1.600 1.00 93.44 179 LEU A CA 1
ATOM 1428 C C . LEU A 1 179 ? -4.206 -0.078 -1.966 1.00 93.44 179 LEU A C 1
ATOM 1430 O O . LEU A 1 179 ? -5.040 -0.427 -1.131 1.00 93.44 179 LEU A O 1
ATOM 1434 N N . ASP A 1 180 ? -4.165 -0.637 -3.179 1.00 91.62 180 ASP A N 1
ATOM 1435 C CA . ASP A 1 180 ? -5.131 -1.650 -3.619 1.00 91.62 180 ASP A CA 1
ATOM 1436 C C . ASP A 1 180 ? -5.048 -2.940 -2.796 1.00 91.62 180 ASP A C 1
ATOM 1438 O O . ASP A 1 180 ? -6.076 -3.536 -2.468 1.00 91.62 180 ASP A O 1
ATOM 1442 N N . ASN A 1 181 ? -3.840 -3.345 -2.403 1.00 91.69 181 ASN A N 1
ATOM 1443 C CA . ASN A 1 181 ? -3.653 -4.506 -1.543 1.00 91.69 181 ASN A CA 1
ATOM 1444 C C . ASN A 1 181 ? -4.095 -4.220 -0.102 1.00 91.69 181 ASN A C 1
ATOM 1446 O O . ASN A 1 181 ? -4.675 -5.104 0.530 1.00 91.69 181 ASN A O 1
ATOM 1450 N N . ILE A 1 182 ? -3.849 -3.013 0.420 1.00 94.44 182 ILE A N 1
ATOM 1451 C CA . ILE A 1 182 ? -4.324 -2.619 1.754 1.00 94.44 182 ILE A CA 1
ATOM 1452 C C . ILE A 1 182 ? -5.853 -2.637 1.792 1.00 94.44 182 ILE A C 1
ATOM 1454 O O . ILE A 1 182 ? -6.423 -3.339 2.625 1.00 94.44 182 ILE A O 1
ATOM 1458 N N . ILE A 1 183 ? -6.520 -1.963 0.849 1.00 94.50 183 ILE A N 1
ATOM 1459 C CA . ILE A 1 183 ? -7.989 -1.921 0.788 1.00 94.50 183 ILE A CA 1
ATOM 1460 C C . ILE A 1 183 ? -8.561 -3.333 0.633 1.00 94.50 183 ILE A C 1
ATOM 1462 O O . ILE A 1 183 ? -9.480 -3.705 1.359 1.00 94.50 183 ILE A O 1
ATOM 1466 N N . PHE A 1 184 ? -8.003 -4.147 -0.269 1.00 93.81 184 PHE A N 1
ATOM 1467 C CA . PHE A 1 184 ? -8.467 -5.520 -0.464 1.00 93.81 184 PHE A CA 1
ATOM 1468 C C . PHE A 1 184 ? -8.395 -6.349 0.821 1.00 93.81 184 PHE A C 1
ATOM 1470 O O . PHE A 1 184 ? -9.361 -7.033 1.152 1.00 93.81 184 PHE A O 1
ATOM 1477 N N . ASN A 1 185 ? -7.286 -6.284 1.562 1.00 93.69 185 ASN A N 1
ATOM 1478 C CA . ASN A 1 185 ? -7.150 -7.043 2.804 1.00 93.69 185 ASN A CA 1
ATOM 1479 C C . ASN A 1 185 ? -8.016 -6.479 3.933 1.00 93.69 185 ASN A C 1
ATOM 1481 O O . ASN A 1 185 ? -8.613 -7.264 4.664 1.00 93.69 185 ASN A O 1
ATOM 1485 N N . VAL A 1 186 ? -8.148 -5.153 4.048 1.00 94.50 186 VAL A N 1
ATOM 1486 C CA . VAL A 1 186 ? -9.049 -4.520 5.025 1.00 94.50 186 VAL A CA 1
ATOM 1487 C C . VAL A 1 186 ? -10.494 -4.931 4.775 1.00 94.50 186 VAL A C 1
ATOM 1489 O O . VAL A 1 186 ? -11.184 -5.305 5.714 1.00 94.50 186 VAL A O 1
ATOM 1492 N N . LEU A 1 187 ? -10.951 -4.945 3.523 1.00 94.12 187 LEU A N 1
ATOM 1493 C CA . LEU A 1 187 ? -12.296 -5.421 3.205 1.00 94.12 187 LEU A CA 1
ATOM 1494 C C . LEU A 1 187 ? -12.423 -6.923 3.467 1.00 94.12 187 LEU A C 1
ATOM 1496 O O . LEU A 1 187 ? -13.329 -7.356 4.170 1.00 94.12 187 LEU A O 1
ATOM 1500 N N . ARG A 1 188 ? -11.486 -7.731 2.963 1.00 93.44 188 ARG A N 1
ATOM 1501 C CA . ARG A 1 188 ? -11.531 -9.190 3.114 1.00 93.44 188 ARG A CA 1
ATOM 1502 C C . ARG A 1 188 ? -11.550 -9.636 4.578 1.00 93.44 188 ARG A C 1
ATOM 1504 O O . ARG A 1 188 ? -12.272 -10.571 4.906 1.00 93.44 188 ARG A O 1
ATOM 1511 N N . LEU A 1 189 ? -10.734 -9.017 5.428 1.00 93.88 189 LEU A N 1
ATOM 1512 C CA . LEU A 1 189 ? -10.580 -9.401 6.834 1.00 93.88 189 LEU A CA 1
ATOM 1513 C C . LEU A 1 189 ? -11.513 -8.623 7.764 1.00 93.88 189 LEU A C 1
ATOM 1515 O O . LEU A 1 189 ? -11.867 -9.131 8.820 1.00 93.88 189 LEU A O 1
ATOM 1519 N N . GLY A 1 190 ? -11.899 -7.403 7.393 1.00 93.56 190 GLY A N 1
ATOM 1520 C CA . GLY A 1 190 ? -12.661 -6.493 8.244 1.00 93.56 190 GLY A CA 1
ATOM 1521 C C . GLY A 1 190 ? -14.165 -6.571 8.069 1.00 93.56 190 GLY A C 1
ATOM 1522 O O . GLY A 1 190 ? -14.877 -6.258 9.012 1.00 93.56 190 GLY A O 1
ATOM 1523 N N . VAL A 1 191 ? -14.663 -7.019 6.914 1.00 93.94 191 VAL A N 1
ATOM 1524 C CA . VAL A 1 191 ? -16.107 -7.050 6.634 1.00 93.94 191 VAL A CA 1
ATOM 1525 C C . VAL A 1 191 ? -16.873 -7.910 7.645 1.00 93.94 191 VAL A C 1
ATOM 1527 O O . VAL A 1 191 ? -17.893 -7.462 8.161 1.00 93.94 191 VAL A O 1
ATOM 1530 N N . LEU A 1 192 ? -16.380 -9.106 7.977 1.00 92.94 192 LEU A N 1
ATOM 1531 C CA . LEU A 1 192 ? -17.058 -9.981 8.938 1.00 92.94 192 LEU A CA 1
ATOM 1532 C C . LEU A 1 192 ? -17.003 -9.430 10.381 1.00 92.94 192 LEU A C 1
ATOM 1534 O O . LEU A 1 192 ? -18.073 -9.270 10.966 1.00 92.94 192 LEU A O 1
ATOM 1538 N N . PRO A 1 193 ? -15.831 -9.070 10.951 1.00 93.19 193 PRO A N 1
ATOM 1539 C CA . PRO A 1 193 ? -15.771 -8.418 12.262 1.00 93.19 193 PRO A CA 1
ATOM 1540 C C . PRO A 1 193 ? -16.624 -7.151 12.336 1.00 93.19 193 PRO A C 1
ATOM 1542 O O . PRO A 1 193 ? -17.331 -6.939 13.315 1.00 93.19 193 PRO A O 1
ATOM 1545 N N . PHE A 1 194 ? -16.607 -6.335 11.280 1.00 94.38 194 PHE A N 1
ATOM 1546 C CA . PHE A 1 194 ? -17.428 -5.134 11.197 1.00 94.38 194 PHE A CA 1
ATOM 1547 C C . PHE A 1 194 ? -18.921 -5.464 11.257 1.00 94.38 194 PHE A C 1
ATOM 1549 O O . PHE A 1 194 ? -19.637 -4.821 12.017 1.00 94.38 194 PHE A O 1
ATOM 1556 N N . MET A 1 195 ? -19.390 -6.467 10.506 1.00 94.62 195 MET A N 1
ATOM 1557 C CA . MET A 1 195 ? -20.789 -6.902 10.565 1.00 94.62 195 MET A CA 1
ATOM 1558 C C . MET A 1 195 ? -21.173 -7.388 11.964 1.00 94.62 195 MET A C 1
ATOM 1560 O O . MET A 1 195 ? -22.218 -6.989 12.469 1.00 94.62 195 MET A O 1
ATOM 1564 N N . VAL A 1 196 ? -20.329 -8.200 12.607 1.00 93.88 196 VAL A N 1
ATOM 1565 C CA . VAL A 1 196 ? -20.593 -8.696 13.966 1.00 93.88 196 VAL A CA 1
ATOM 1566 C C . VAL A 1 196 ? -20.740 -7.532 14.937 1.00 93.88 196 VAL A C 1
ATOM 1568 O O . VAL A 1 196 ? -21.754 -7.447 15.618 1.00 93.88 196 VAL A O 1
ATOM 1571 N N . ILE A 1 197 ? -19.792 -6.593 14.948 1.00 93.00 197 ILE A N 1
ATOM 1572 C CA . ILE A 1 197 ? -19.871 -5.404 15.804 1.00 93.00 197 ILE A CA 1
ATOM 1573 C C . ILE A 1 197 ? -21.130 -4.603 15.471 1.00 93.00 197 ILE A C 1
ATOM 1575 O O . ILE A 1 197 ? -21.898 -4.266 16.361 1.00 93.00 197 ILE A O 1
ATOM 1579 N N . TYR A 1 198 ? -21.390 -4.322 14.195 1.00 92.88 198 TYR A N 1
ATOM 1580 C CA . TYR A 1 198 ? -22.526 -3.502 13.780 1.00 92.88 198 TYR A CA 1
ATOM 1581 C C . TYR A 1 198 ? -23.886 -4.070 14.214 1.00 92.88 198 TYR A C 1
ATOM 1583 O O . TYR A 1 198 ? -24.766 -3.293 14.589 1.00 92.88 198 TYR A O 1
ATOM 1591 N N . PHE A 1 199 ? -24.065 -5.394 14.157 1.00 94.06 199 PHE A N 1
ATOM 1592 C CA . PHE A 1 199 ? -25.325 -6.049 14.522 1.00 94.06 199 PHE A CA 1
ATOM 1593 C C . PHE A 1 199 ? -25.417 -6.453 16.000 1.00 94.06 199 PHE A C 1
ATOM 1595 O O . PHE A 1 199 ? -26.528 -6.527 16.516 1.00 94.06 199 PHE A O 1
ATOM 1602 N N . ALA A 1 200 ? -24.293 -6.714 16.675 1.00 92.44 200 ALA A N 1
ATOM 1603 C CA . ALA A 1 200 ? -24.272 -7.192 18.060 1.00 92.44 200 ALA A CA 1
ATOM 1604 C C . ALA A 1 200 ? -24.005 -6.090 19.101 1.00 92.44 200 ALA A C 1
ATOM 1606 O O . ALA A 1 200 ? -24.293 -6.298 20.277 1.00 92.44 200 ALA A O 1
ATOM 1607 N N . SER A 1 201 ? -23.465 -4.935 18.697 1.00 89.81 201 SER A N 1
ATOM 1608 C CA . SER A 1 201 ? -23.169 -3.834 19.625 1.00 89.81 201 SER A CA 1
ATOM 1609 C C . SER A 1 201 ? -24.396 -2.976 19.934 1.00 89.81 201 SER A C 1
ATOM 1611 O O . SER A 1 201 ? -25.256 -2.716 19.084 1.00 89.81 201 SER A O 1
ATOM 1613 N N . VAL A 1 202 ? -24.445 -2.469 21.166 1.00 85.81 202 VAL A N 1
ATOM 1614 C CA . VAL A 1 202 ? -25.405 -1.438 21.571 1.00 85.81 202 VAL A CA 1
ATOM 1615 C C . VAL A 1 202 ? -24.878 -0.075 21.132 1.00 85.81 202 VAL A C 1
ATOM 1617 O O . VAL A 1 202 ? -23.774 0.334 21.488 1.00 85.81 202 VAL A O 1
ATOM 1620 N N . LYS A 1 203 ? -25.685 0.661 20.365 1.00 83.00 203 LYS A N 1
ATOM 1621 C CA . LYS A 1 203 ? -25.333 2.004 19.893 1.00 83.00 203 LYS A CA 1
ATOM 1622 C C . LYS A 1 203 ? -25.598 3.016 21.002 1.00 83.00 203 LYS A C 1
ATOM 1624 O O . LYS A 1 203 ? -26.748 3.370 21.252 1.00 83.00 203 LYS A O 1
ATOM 1629 N N . THR A 1 204 ? -24.545 3.495 21.651 1.00 78.12 204 THR A N 1
ATOM 1630 C CA . THR A 1 204 ? -24.639 4.588 22.620 1.00 78.12 204 THR A CA 1
ATOM 1631 C C . THR A 1 204 ? -24.448 5.938 21.916 1.00 78.12 204 THR A C 1
ATOM 1633 O O . THR A 1 204 ? -23.533 6.081 21.097 1.00 78.12 204 THR A O 1
ATOM 1636 N N . PRO A 1 205 ? -25.310 6.943 22.168 1.00 72.19 205 PRO A N 1
ATOM 1637 C CA . PRO A 1 205 ? -25.065 8.293 21.681 1.00 72.19 205 PRO A CA 1
ATOM 1638 C C . PRO A 1 205 ? -23.756 8.818 22.279 1.00 72.19 205 PRO A C 1
ATOM 1640 O O . PRO A 1 205 ? -23.433 8.540 23.434 1.00 72.19 205 PRO A O 1
ATOM 1643 N N . PHE A 1 206 ? -22.988 9.558 21.478 1.00 65.12 206 PHE A N 1
ATOM 1644 C CA . PHE A 1 206 ? -21.764 10.200 21.945 1.00 65.12 206 PHE A CA 1
ATOM 1645 C C . PHE A 1 206 ? -22.136 11.253 22.989 1.00 65.12 206 PHE A C 1
ATOM 1647 O O . PHE A 1 206 ? -22.570 12.349 22.645 1.00 65.12 206 PHE A O 1
ATOM 1654 N N . VAL A 1 207 ? -21.991 10.906 24.264 1.00 61.03 207 VAL A N 1
ATOM 1655 C CA . VAL A 1 207 ? -22.036 11.878 25.350 1.00 61.03 207 VAL A CA 1
ATOM 1656 C C . VAL A 1 207 ? -20.644 12.489 25.395 1.00 61.03 207 VAL A C 1
ATOM 1658 O O . VAL A 1 207 ? -19.697 11.840 25.841 1.00 61.03 207 VAL A O 1
ATOM 1661 N N . SER A 1 208 ? -20.488 13.708 24.873 1.00 51.94 208 SER A N 1
ATOM 1662 C CA . SER A 1 208 ? -19.313 14.497 25.225 1.00 51.94 208 SER A CA 1
ATOM 1663 C C . SER A 1 208 ? -19.391 14.701 26.729 1.00 51.94 208 SER A C 1
ATOM 1665 O O . SER A 1 208 ? -20.260 15.428 27.202 1.00 51.94 208 SER A O 1
ATOM 1667 N N . SER A 1 209 ? -18.533 14.025 27.487 1.00 50.34 209 SER A N 1
ATOM 1668 C CA . SER A 1 209 ? -18.223 14.486 28.830 1.00 50.34 209 SER A CA 1
ATOM 1669 C C . SER A 1 209 ? -17.651 15.888 28.649 1.00 50.34 209 SER A C 1
ATOM 1671 O O . SER A 1 209 ? -16.515 16.029 28.188 1.00 50.34 209 SER A O 1
ATOM 1673 N N . GLU A 1 210 ? -18.487 16.901 28.865 1.00 44.25 210 GLU A N 1
ATOM 1674 C CA . GLU A 1 210 ? -18.028 18.272 29.018 1.00 44.25 210 GLU A CA 1
ATOM 1675 C C . GLU A 1 210 ? -16.937 18.249 30.094 1.00 44.25 210 GLU A C 1
ATOM 1677 O O . GLU A 1 210 ? -17.143 17.735 31.197 1.00 44.25 210 GLU A O 1
ATOM 1682 N N . LEU A 1 211 ? -15.745 18.678 29.684 1.00 42.56 211 LEU A N 1
ATOM 1683 C CA . LEU A 1 211 ? -14.654 19.083 30.560 1.00 42.56 211 LEU A CA 1
ATOM 1684 C C . LEU A 1 211 ? -14.865 20.554 30.900 1.00 42.56 211 LEU A C 1
ATOM 1686 O O . LEU A 1 211 ? -15.148 21.311 29.942 1.00 42.56 211 LEU A O 1
#

Radius of gyration: 21.33 Å; chains: 1; bounding box: 48×51×55 Å